Protein AF-A0A972Q1W7-F1 (afdb_monomer_lite)

Secondary structure (DSSP, 8-state):
---EEEE-S-HHHHHHHH--EE-HHHHHHHHHHHHHT--SSSSS--EE-HHHHHHHHHT-HHHHHHHHHHHHHHHHHHHHHHHHHHHHHHHHHHHHHHHHHH---HHHHHHHHHHHHHHHHHHHHHHHHHSPP-S--EE-TTEEEEEEEEETTEEEEEEEEES---TT-PPPPTTS--SEEEGGGTTT-TTTTTTTTT-EEEEEEEEEEEEEEETTEEEEEEEEES-SSS-EEEEEEEEEEEETTTEEEEEEEEEEEPPPHHHHHHT-S-EE-BB-GGGHHHHH--TTS-HHHHHHHTTSB----EEEEE--

Radius of gyration: 21.72 Å; chains: 1; bounding box: 52×49×66 Å

Foldseek 3Di:
DFQKFFAPQAVVVVCVLVVADEPLVQLLLLLVCLLVPPPPDLPAHAAEALSQLVNQLVVDDDSSVSSVVSVVNSLVVQLVVLVVQLVVLVVQLVVLVVVCVVPPDPVSVVSNVVSVVSNVVSVVSNVVSPDHRDSRSMDGQQYWAWKWADDPNGIYGHTAHQFAQDLVSDDDDPVDPRSEDELVCQCPDPSRVVFQLPFKIWGWGQWTKDWADDPNDTFIKIWGFPDRNNTFTFIKTKDWHQDPPSGIHIYMHTYKYADDPVCVVRHDGIDTQGFDSVLNVVRNCSPPDDSVVNSVSSVRGDPTDIDMDTDD

Structure (mmCIF, N/CA/C/O backbone):
data_AF-A0A972Q1W7-F1
#
_entry.id   AF-A0A972Q1W7-F1
#
loop_
_atom_site.group_PDB
_atom_site.id
_atom_site.type_symbol
_atom_site.label_atom_id
_atom_site.label_alt_id
_atom_site.label_comp_id
_atom_site.label_asym_id
_atom_site.label_entity_id
_atom_site.label_seq_id
_atom_site.pdbx_PDB_ins_code
_atom_site.Cartn_x
_atom_site.Cartn_y
_atom_site.Cartn_z
_atom_site.occupancy
_atom_site.B_iso_or_equiv
_atom_site.auth_seq_id
_atom_site.auth_comp_id
_atom_site.auth_asym_id
_atom_site.auth_atom_id
_atom_site.pdbx_PDB_model_num
ATOM 1 N N . MET A 1 1 ? -1.623 -15.375 -0.441 1.00 57.31 1 MET A N 1
ATOM 2 C CA . MET A 1 1 ? -1.662 -14.285 0.560 1.00 57.31 1 MET A CA 1
ATOM 3 C C . MET A 1 1 ? -1.866 -12.999 -0.195 1.00 57.31 1 MET A C 1
ATOM 5 O O . MET A 1 1 ? -1.001 -12.676 -1.004 1.00 57.31 1 MET A O 1
ATOM 9 N N . CYS A 1 2 ? -2.963 -12.299 0.115 1.00 66.12 2 CYS A N 1
ATOM 10 C CA . CYS A 1 2 ? -3.567 -11.269 -0.728 1.00 66.12 2 CYS A CA 1
ATOM 11 C C . CYS A 1 2 ? -2.515 -10.374 -1.379 1.00 66.12 2 CYS A C 1
ATOM 13 O O . CYS A 1 2 ? -1.837 -9.586 -0.707 1.00 66.12 2 CYS A O 1
ATOM 15 N N . TYR A 1 3 ? -2.361 -10.548 -2.694 1.00 76.12 3 TYR A N 1
ATOM 16 C CA . TYR A 1 3 ? -1.368 -9.829 -3.479 1.00 76.12 3 TYR A CA 1
ATOM 17 C C . TYR A 1 3 ? -1.785 -8.376 -3.696 1.00 76.12 3 TYR A C 1
ATOM 19 O O . TYR A 1 3 ? -0.942 -7.482 -3.718 1.00 76.12 3 TYR A O 1
ATOM 27 N N . SER A 1 4 ? -3.085 -8.124 -3.839 1.00 87.19 4 SER A N 1
ATOM 28 C CA . SER A 1 4 ? -3.634 -6.773 -3.943 1.00 87.19 4 SER A CA 1
ATOM 29 C C . SER A 1 4 ? -5.120 -6.753 -3.617 1.00 87.19 4 SER A C 1
ATOM 31 O O . SER A 1 4 ? -5.803 -7.763 -3.783 1.00 87.19 4 SER A O 1
ATOM 33 N N . ALA A 1 5 ? -5.626 -5.590 -3.227 1.00 87.38 5 ALA A N 1
ATOM 34 C CA . ALA A 1 5 ? -7.032 -5.376 -2.911 1.00 87.38 5 ALA A CA 1
ATOM 35 C C . ALA A 1 5 ? -7.586 -4.181 -3.689 1.00 87.38 5 ALA A C 1
ATOM 37 O O . ALA A 1 5 ? -6.860 -3.227 -3.970 1.00 87.38 5 ALA A O 1
ATOM 38 N N . LYS A 1 6 ? -8.873 -4.221 -4.035 1.00 89.25 6 LYS A N 1
ATOM 39 C CA . LYS A 1 6 ? -9.596 -3.063 -4.569 1.00 89.25 6 LYS A CA 1
ATOM 40 C C . LYS A 1 6 ? -10.214 -2.294 -3.411 1.00 89.25 6 LYS A C 1
ATOM 42 O O . LYS A 1 6 ? -11.087 -2.839 -2.744 1.00 89.25 6 LYS A O 1
ATOM 47 N N . LEU A 1 7 ? -9.802 -1.048 -3.185 1.00 84.38 7 LEU A N 1
ATOM 48 C CA . LEU A 1 7 ? -10.405 -0.201 -2.155 1.00 84.38 7 LEU A CA 1
ATOM 49 C C . LEU A 1 7 ? -11.907 -0.066 -2.367 1.00 84.38 7 LEU A C 1
ATOM 51 O O . LEU A 1 7 ? -12.415 -0.097 -3.492 1.00 84.38 7 LEU A O 1
ATOM 55 N N . TRP A 1 8 ? -12.605 0.145 -1.259 1.00 77.38 8 TRP A N 1
ATOM 56 C CA . TRP A 1 8 ? -13.962 0.648 -1.320 1.00 77.38 8 TRP A CA 1
ATOM 57 C C . TRP A 1 8 ? -13.917 2.095 -1.827 1.00 77.38 8 TRP A C 1
ATOM 59 O O . TRP A 1 8 ? -13.329 2.959 -1.183 1.00 77.38 8 TRP A O 1
ATOM 69 N N . ALA A 1 9 ? -14.464 2.329 -3.020 1.00 63.47 9 ALA A N 1
ATOM 70 C CA . ALA A 1 9 ? -14.251 3.554 -3.796 1.00 63.47 9 ALA A CA 1
ATOM 71 C C . ALA A 1 9 ? -14.822 4.839 -3.163 1.00 63.47 9 ALA A C 1
ATOM 73 O O . ALA A 1 9 ? -14.362 5.933 -3.484 1.00 63.47 9 ALA A O 1
ATOM 74 N N . GLU A 1 10 ? -15.806 4.715 -2.271 1.00 73.56 10 GLU A N 1
ATOM 75 C CA . GLU A 1 10 ? -16.567 5.840 -1.723 1.00 73.56 10 GLU A CA 1
ATOM 76 C C . GLU A 1 10 ? -16.256 6.014 -0.233 1.00 73.56 10 GLU A C 1
ATOM 78 O O . GLU A 1 10 ? -16.681 5.211 0.603 1.00 73.56 10 GLU A O 1
ATOM 83 N N . TYR A 1 11 ? -15.526 7.076 0.118 1.00 79.25 11 TYR A N 1
ATOM 84 C CA . TYR A 1 11 ? -15.175 7.365 1.510 1.00 79.25 11 TYR A CA 1
ATOM 85 C C . TYR A 1 11 ? -16.414 7.690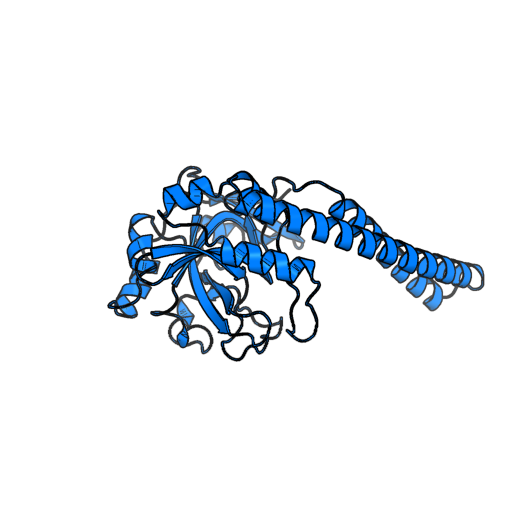 2.354 1.00 79.25 11 TYR A C 1
ATOM 87 O O . TYR A 1 11 ? -16.441 7.317 3.524 1.00 79.25 11 TYR A O 1
ATOM 95 N N . GLN A 1 12 ? -17.480 8.246 1.766 1.00 73.12 12 GLN A N 1
ATOM 96 C CA . GLN A 1 12 ? -18.800 8.337 2.404 1.00 73.12 12 GLN A CA 1
ATOM 97 C C . GLN A 1 12 ? -19.314 6.990 2.919 1.00 73.12 12 GLN A C 1
ATOM 99 O O . GLN A 1 12 ? -19.980 6.940 3.950 1.00 73.12 12 GLN A O 1
ATOM 104 N N . ASN A 1 13 ? -19.036 5.888 2.221 1.00 76.38 13 ASN A N 1
ATOM 105 C CA . ASN A 1 13 ? -19.457 4.571 2.690 1.00 76.38 13 ASN A CA 1
ATOM 106 C C . ASN A 1 13 ? -18.601 4.119 3.865 1.00 76.38 13 ASN A C 1
ATOM 108 O O . ASN A 1 13 ? -19.146 3.526 4.791 1.00 76.38 13 ASN A O 1
ATOM 112 N N . LEU A 1 14 ? -17.310 4.467 3.879 1.00 81.31 14 LEU A N 1
ATOM 113 C CA . LEU A 1 14 ? -16.437 4.227 5.026 1.00 81.31 14 LEU A CA 1
ATOM 114 C C . LEU A 1 14 ? -16.881 5.041 6.249 1.00 81.31 14 LEU A C 1
ATOM 116 O O . LEU A 1 14 ? -16.998 4.489 7.338 1.00 81.31 14 LEU A O 1
ATOM 120 N N . THR A 1 15 ? -17.184 6.329 6.094 1.00 83.38 15 THR A N 1
ATOM 121 C CA . THR A 1 15 ? -17.655 7.155 7.217 1.00 83.38 15 THR A CA 1
ATOM 122 C C . THR A 1 15 ? -19.008 6.665 7.735 1.00 83.38 15 THR A C 1
ATOM 124 O O . THR A 1 15 ? -19.175 6.532 8.944 1.00 83.38 15 THR A O 1
ATOM 127 N N . LYS A 1 16 ? -19.943 6.294 6.848 1.00 82.06 16 LYS A N 1
ATOM 128 C CA . LYS A 1 16 ? -21.243 5.707 7.226 1.00 82.06 16 LYS A CA 1
ATOM 129 C C . LYS A 1 16 ? -21.110 4.344 7.912 1.00 82.06 16 LYS A C 1
ATOM 131 O O . LYS A 1 16 ? -21.781 4.124 8.913 1.00 82.06 16 LYS A O 1
ATOM 136 N N . HIS A 1 17 ? -20.271 3.445 7.391 1.00 80.81 17 HIS A N 1
ATOM 137 C CA . HIS A 1 17 ? -20.109 2.094 7.945 1.00 80.81 17 HIS A CA 1
ATOM 138 C C . HIS A 1 17 ? -19.325 2.091 9.250 1.00 80.81 17 HIS A C 1
ATOM 140 O O . HIS A 1 17 ? -19.654 1.353 10.165 1.00 80.81 17 HIS A O 1
ATOM 146 N N . TYR A 1 18 ? -18.271 2.895 9.358 1.00 84.56 18 TYR A N 1
ATOM 147 C CA . TYR A 1 18 ? -17.399 2.837 10.525 1.00 84.56 18 TYR A CA 1
ATOM 148 C C . TYR A 1 18 ? -17.708 3.920 11.557 1.00 84.56 18 TYR A C 1
ATOM 150 O O . TYR A 1 18 ? -17.271 3.784 12.694 1.00 84.56 18 TYR A O 1
ATOM 158 N N . GLY A 1 19 ? -18.452 4.975 11.214 1.00 83.06 19 GLY A N 1
ATOM 159 C CA . GLY A 1 19 ? -18.729 6.097 12.117 1.00 83.06 19 GLY A CA 1
ATOM 160 C C . GLY A 1 19 ? -17.484 6.922 12.467 1.00 83.06 19 GLY A C 1
ATOM 161 O O . GLY A 1 19 ? -17.428 7.507 13.545 1.00 83.06 19 GLY A O 1
ATOM 162 N N . GLY A 1 20 ? -16.463 6.905 11.602 1.00 83.19 20 GLY A N 1
ATOM 163 C CA . GLY A 1 20 ? -15.185 7.586 11.817 1.00 83.19 20 GLY A CA 1
ATOM 164 C C . GLY A 1 20 ? -14.981 8.800 10.917 1.00 83.19 20 GLY A C 1
ATOM 165 O O . GLY A 1 20 ? -15.466 8.828 9.786 1.00 83.19 20 GLY A O 1
ATOM 166 N N . ASP A 1 21 ? -14.218 9.772 11.412 1.00 91.56 21 ASP A N 1
ATOM 167 C CA . ASP A 1 21 ? -13.858 10.979 10.669 1.00 91.56 21 ASP A CA 1
ATOM 168 C C . ASP A 1 21 ? -12.646 10.727 9.763 1.00 91.56 21 ASP A C 1
ATOM 170 O O . ASP A 1 21 ? -11.709 10.004 10.113 1.00 91.56 21 ASP A O 1
ATOM 174 N N . ILE A 1 22 ? -12.630 11.361 8.591 1.00 93.56 22 ILE A N 1
ATOM 175 C CA . ILE A 1 22 ? -11.443 11.384 7.731 1.00 93.56 22 ILE A CA 1
ATOM 176 C C . ILE A 1 22 ? -10.381 12.263 8.398 1.00 93.56 22 ILE A C 1
ATOM 178 O O . ILE A 1 22 ? -10.623 13.444 8.652 1.00 93.56 22 ILE A O 1
ATOM 182 N N . SER A 1 23 ? -9.184 11.712 8.625 1.00 94.56 23 SER A N 1
ATOM 183 C CA . SER A 1 23 ? -8.023 12.475 9.100 1.00 94.56 23 SER A CA 1
ATOM 184 C C . SER A 1 23 ? -7.437 13.303 7.953 1.00 94.56 23 SER A C 1
ATOM 186 O O . SER A 1 23 ? -6.416 12.976 7.345 1.00 94.56 23 SER A O 1
ATOM 188 N N . TRP A 1 24 ? -8.151 14.369 7.597 1.00 94.56 24 TRP A N 1
ATOM 189 C CA . TRP A 1 24 ? -7.833 15.251 6.479 1.00 94.56 24 TRP A CA 1
ATOM 190 C C . TRP A 1 24 ? -6.425 15.834 6.553 1.00 94.56 24 TRP A C 1
ATOM 192 O O . TRP A 1 24 ? -5.740 15.892 5.531 1.00 94.56 24 TRP A O 1
ATOM 202 N N . ASP A 1 25 ? -5.980 16.210 7.750 1.00 93.62 25 ASP A N 1
ATOM 203 C CA . ASP A 1 25 ? -4.643 16.759 7.965 1.00 93.62 25 ASP A CA 1
ATOM 204 C C . ASP A 1 25 ? -3.553 15.742 7.610 1.00 93.62 25 ASP A C 1
ATOM 206 O O . ASP A 1 25 ? -2.560 16.099 6.978 1.00 93.62 25 ASP A O 1
ATOM 210 N N . GLU A 1 26 ? -3.757 14.460 7.923 1.00 94.19 26 GLU A N 1
ATOM 211 C CA . GLU A 1 26 ? -2.807 13.405 7.567 1.00 94.19 26 GLU A CA 1
ATOM 212 C C . GLU A 1 26 ? -2.788 13.116 6.066 1.00 94.19 26 GLU A C 1
ATOM 214 O O . GLU A 1 26 ? -1.714 12.953 5.486 1.00 94.19 26 GLU A O 1
ATOM 219 N N . PHE A 1 27 ? -3.951 13.090 5.407 1.00 94.81 27 PHE A N 1
ATOM 220 C CA . PHE A 1 27 ? -4.005 12.929 3.950 1.00 94.81 27 PHE A CA 1
ATOM 221 C C . PHE A 1 27 ? -3.371 14.117 3.219 1.00 94.81 27 PHE A C 1
ATOM 223 O O . PHE A 1 27 ? -2.630 13.919 2.254 1.00 94.81 27 PHE A O 1
ATOM 230 N N . LEU A 1 28 ? -3.613 15.345 3.689 1.00 94.25 28 LEU A N 1
ATOM 231 C CA . LEU A 1 28 ? -2.960 16.544 3.169 1.00 94.25 28 LEU A CA 1
ATOM 232 C C . LEU A 1 28 ? -1.450 16.502 3.384 1.00 94.25 28 LEU A C 1
ATOM 234 O O . LEU A 1 28 ? -0.699 16.840 2.471 1.00 94.25 28 LEU A O 1
ATOM 238 N N . HIS A 1 29 ? -0.998 16.097 4.570 1.00 91.88 29 HIS A N 1
ATOM 239 C CA . HIS A 1 29 ? 0.422 15.970 4.884 1.00 91.88 29 HIS A CA 1
ATOM 240 C C . HIS A 1 29 ? 1.105 14.949 3.973 1.00 91.88 29 HIS A C 1
ATOM 242 O O . HIS A 1 29 ? 2.129 15.251 3.363 1.00 91.88 29 HIS A O 1
ATOM 248 N N . LEU A 1 30 ? 0.484 13.786 3.770 1.00 92.12 30 LEU A N 1
ATOM 249 C CA . LEU A 1 30 ? 0.981 12.769 2.847 1.00 92.12 30 LEU A CA 1
ATOM 250 C C . LEU A 1 30 ? 1.042 13.285 1.396 1.00 92.12 30 LEU A C 1
ATOM 252 O O . LEU A 1 30 ? 2.022 13.049 0.687 1.00 92.12 30 LEU A O 1
ATOM 256 N N . ALA A 1 31 ? 0.026 14.025 0.943 1.00 92.38 31 ALA A N 1
ATOM 257 C CA . ALA A 1 31 ? 0.018 14.621 -0.392 1.00 92.38 31 ALA A CA 1
ATOM 258 C C . ALA A 1 31 ? 1.091 15.713 -0.557 1.00 92.38 31 ALA A C 1
ATOM 260 O O . ALA A 1 31 ? 1.740 15.772 -1.602 1.00 92.38 31 ALA A O 1
ATOM 261 N N . LYS A 1 32 ? 1.324 16.531 0.480 1.00 90.62 32 LYS A N 1
ATOM 262 C CA . LYS A 1 32 ? 2.410 17.527 0.547 1.00 90.62 32 LYS A CA 1
ATOM 263 C C . LYS A 1 32 ? 3.779 16.863 0.397 1.00 90.62 32 LYS A C 1
ATOM 265 O O . LYS A 1 32 ? 4.593 17.319 -0.400 1.00 90.62 32 LYS A O 1
ATOM 270 N N . GLN A 1 33 ? 4.009 15.765 1.115 1.00 87.94 33 GLN A N 1
ATOM 271 C CA . GLN A 1 33 ? 5.254 14.992 1.037 1.00 87.94 33 GLN A CA 1
ATOM 272 C C . GLN A 1 33 ? 5.463 14.348 -0.333 1.00 87.94 33 GLN A C 1
ATOM 274 O O . GLN A 1 33 ? 6.563 14.378 -0.879 1.00 87.94 33 GLN A O 1
ATOM 279 N N . ARG A 1 34 ? 4.397 13.788 -0.917 1.00 88.00 34 ARG A N 1
ATOM 280 C CA . ARG A 1 34 ? 4.451 13.241 -2.275 1.00 88.00 34 ARG A CA 1
ATOM 281 C C . ARG A 1 34 ? 4.785 14.330 -3.299 1.00 88.00 34 ARG A C 1
ATOM 283 O O . ARG A 1 34 ? 5.588 14.086 -4.195 1.00 88.00 34 ARG A O 1
ATOM 290 N N . GLU A 1 35 ? 4.188 15.520 -3.173 1.00 88.50 35 GLU A N 1
ATOM 291 C CA . GLU A 1 35 ? 4.447 16.657 -4.067 1.00 88.50 35 GLU A CA 1
ATOM 292 C C . GLU A 1 35 ? 5.893 17.151 -3.978 1.00 88.50 35 GLU A C 1
ATOM 294 O O . GLU A 1 35 ? 6.515 17.387 -5.013 1.00 88.50 35 GLU A O 1
ATOM 299 N N . SER A 1 36 ? 6.432 17.300 -2.765 1.00 83.44 36 SER A N 1
ATOM 300 C CA . SER A 1 36 ? 7.780 17.845 -2.566 1.00 83.44 36 SER A CA 1
ATOM 301 C C . SER A 1 36 ? 8.880 16.964 -3.158 1.00 83.44 36 SER A C 1
ATOM 303 O O . SER A 1 36 ? 10.013 17.421 -3.298 1.00 83.44 36 SER A O 1
ATOM 305 N N . GLY A 1 37 ? 8.562 15.714 -3.512 1.00 72.00 37 GLY A N 1
ATOM 306 C CA . GLY A 1 37 ? 9.550 14.753 -3.983 1.00 72.00 37 GLY A CA 1
ATOM 307 C C . GLY A 1 37 ? 10.564 14.411 -2.896 1.00 72.00 37 GLY A C 1
ATOM 308 O O . GLY A 1 37 ? 11.689 14.046 -3.233 1.00 72.00 37 GLY A O 1
ATOM 309 N N . LEU A 1 38 ? 10.181 14.555 -1.615 1.00 57.97 38 LEU A N 1
ATOM 310 C CA . LEU A 1 38 ? 10.938 14.048 -0.473 1.00 57.97 38 LEU A CA 1
ATOM 311 C C . LEU A 1 38 ? 11.000 12.512 -0.563 1.00 57.97 38 LEU A C 1
ATOM 313 O O . LEU A 1 38 ? 10.217 11.791 0.044 1.00 57.97 38 LEU A O 1
ATOM 317 N N . ASP A 1 39 ? 11.933 12.047 -1.385 1.00 54.41 39 ASP A N 1
ATOM 318 C CA . ASP A 1 39 ? 12.521 10.713 -1.418 1.00 54.41 39 ASP A CA 1
ATOM 319 C C . ASP A 1 39 ? 14.051 10.722 -1.127 1.00 54.41 39 ASP A C 1
ATOM 321 O O . ASP A 1 39 ? 14.759 9.864 -1.657 1.00 54.41 39 ASP A O 1
ATOM 325 N N . PRO A 1 40 ? 14.649 11.666 -0.356 1.00 43.16 40 PRO A N 1
ATOM 326 C CA . PRO A 1 40 ? 16.002 11.467 0.143 1.00 43.16 40 PRO A CA 1
ATOM 327 C C . PRO A 1 40 ? 15.954 10.786 1.521 1.00 43.16 40 PRO A C 1
ATOM 329 O O . PRO A 1 40 ? 15.312 11.257 2.453 1.00 43.16 40 PRO A O 1
ATOM 332 N N . ASP A 1 41 ? 16.640 9.650 1.624 1.00 51.06 41 ASP A N 1
ATOM 333 C CA . ASP A 1 41 ? 17.093 8.984 2.857 1.00 51.06 41 ASP A CA 1
ATOM 334 C C . ASP A 1 41 ? 16.089 8.215 3.740 1.00 51.06 41 ASP A C 1
ATOM 336 O O . ASP A 1 41 ? 16.514 7.561 4.693 1.00 51.06 41 ASP A O 1
ATOM 340 N N . ILE A 1 42 ? 14.796 8.143 3.399 1.00 56.81 42 ILE A N 1
ATOM 341 C CA . ILE A 1 42 ? 13.821 7.337 4.179 1.00 56.81 42 ILE A CA 1
ATOM 342 C C . ILE A 1 42 ? 13.783 5.847 3.799 1.00 56.81 42 ILE A C 1
ATOM 344 O O . ILE A 1 42 ? 13.131 5.041 4.462 1.00 56.81 42 ILE A O 1
ATOM 348 N N . GLY A 1 43 ? 14.473 5.465 2.720 1.00 62.84 43 GLY A N 1
ATOM 349 C CA . GLY A 1 43 ? 14.597 4.075 2.267 1.00 62.84 43 GLY A CA 1
ATOM 350 C C . GLY A 1 43 ? 13.379 3.498 1.528 1.00 62.84 43 GLY A C 1
ATOM 351 O O . GLY A 1 43 ? 13.430 2.333 1.127 1.00 62.84 43 GLY A O 1
ATOM 352 N N . PHE A 1 44 ? 12.305 4.272 1.308 1.00 70.00 44 PHE A N 1
ATOM 353 C CA . PHE A 1 44 ? 11.129 3.843 0.538 1.00 70.00 44 PHE A CA 1
ATOM 354 C C . PHE A 1 44 ? 10.373 4.999 -0.139 1.00 70.00 44 PHE A C 1
ATOM 356 O O . PHE A 1 44 ? 10.189 6.066 0.426 1.00 70.00 44 PHE A O 1
ATOM 363 N N . SER A 1 45 ? 9.813 4.730 -1.321 1.00 76.69 45 SER A N 1
ATOM 364 C CA . SER A 1 45 ? 8.996 5.689 -2.077 1.00 76.69 45 SER A CA 1
ATOM 365 C C . SER A 1 45 ? 7.567 5.821 -1.524 1.00 76.69 45 SER A C 1
ATOM 367 O O . SER A 1 45 ? 6.922 4.800 -1.250 1.00 76.69 45 SER A O 1
ATOM 369 N N . ILE A 1 46 ? 7.008 7.035 -1.497 1.00 85.38 46 ILE A N 1
ATOM 370 C CA . ILE A 1 46 ? 5.582 7.278 -1.211 1.00 85.38 46 ILE A CA 1
ATOM 371 C C . ILE A 1 46 ? 4.728 6.890 -2.429 1.00 85.38 46 ILE A C 1
ATOM 373 O O . ILE A 1 46 ? 4.604 7.638 -3.399 1.00 85.38 46 ILE A O 1
ATOM 377 N N . LYS A 1 47 ? 4.120 5.699 -2.385 1.00 88.69 47 LYS A N 1
ATOM 378 C CA . LYS A 1 47 ? 3.224 5.197 -3.439 1.00 88.69 47 LYS A CA 1
ATOM 379 C C . LYS A 1 47 ? 1.768 5.385 -3.038 1.00 88.69 47 LYS A C 1
ATOM 381 O O . LYS A 1 47 ? 1.303 4.706 -2.134 1.00 88.69 47 LYS A O 1
ATOM 386 N N . ILE A 1 48 ? 1.043 6.261 -3.723 1.00 89.25 48 ILE A N 1
ATOM 387 C CA . ILE A 1 48 ? -0.395 6.472 -3.506 1.00 89.25 48 ILE A CA 1
ATOM 388 C C . ILE A 1 48 ? -1.108 6.251 -4.839 1.00 89.25 48 ILE A C 1
ATOM 390 O O . ILE A 1 48 ? -0.640 6.746 -5.868 1.00 89.25 48 ILE A O 1
ATOM 394 N N . SER A 1 49 ? -2.211 5.502 -4.846 1.00 89.12 49 SER A N 1
ATOM 395 C CA . SER A 1 49 ? -3.025 5.372 -6.058 1.00 89.12 49 SER A CA 1
ATOM 396 C C . SER A 1 49 ? -3.765 6.680 -6.340 1.00 89.12 49 SER A C 1
ATOM 398 O O . SER A 1 49 ? -4.167 7.400 -5.422 1.00 89.12 49 SER A O 1
ATOM 400 N N . ASP A 1 50 ? -3.932 7.012 -7.617 1.00 88.88 50 ASP A N 1
ATOM 401 C CA . ASP A 1 50 ? -4.656 8.227 -7.991 1.00 88.88 50 ASP A CA 1
ATOM 402 C C . ASP A 1 50 ? -6.143 8.108 -7.652 1.00 88.88 50 ASP A C 1
ATOM 404 O O . ASP A 1 50 ? -6.778 9.097 -7.299 1.00 88.88 50 ASP A O 1
ATOM 408 N N . GLU A 1 51 ? -6.678 6.890 -7.691 1.00 88.56 51 GLU A N 1
ATOM 409 C CA . GLU A 1 51 ? -8.059 6.565 -7.354 1.00 88.56 51 GLU A CA 1
ATOM 410 C C . GLU A 1 51 ? -8.369 6.807 -5.873 1.00 88.56 51 GLU A C 1
ATOM 412 O O . GLU A 1 51 ? -9.432 7.325 -5.539 1.00 88.56 51 GLU A O 1
ATOM 417 N N . MET A 1 52 ? -7.426 6.504 -4.974 1.00 89.31 52 MET A N 1
ATOM 418 C CA . MET A 1 52 ? -7.561 6.803 -3.546 1.00 89.31 52 MET A CA 1
ATOM 419 C C . MET A 1 52 ? -7.688 8.314 -3.310 1.00 89.31 52 MET A C 1
ATOM 421 O O . MET A 1 52 ? -8.580 8.766 -2.594 1.00 89.31 52 MET A O 1
ATOM 425 N N . ILE A 1 53 ? -6.820 9.105 -3.949 1.00 91.44 53 ILE A N 1
ATOM 426 C CA . ILE A 1 53 ? -6.867 10.568 -3.851 1.00 91.44 53 ILE A CA 1
ATOM 427 C C . ILE A 1 53 ? -8.132 11.125 -4.513 1.00 91.44 53 ILE A C 1
ATOM 429 O O . ILE A 1 53 ? -8.749 12.035 -3.967 1.00 91.44 53 ILE A O 1
ATOM 433 N N . ALA A 1 54 ? -8.554 10.570 -5.651 1.00 90.56 54 ALA A N 1
ATOM 434 C CA . ALA A 1 54 ? -9.792 10.959 -6.319 1.00 90.56 54 ALA A CA 1
ATOM 435 C C . ALA A 1 54 ? -11.026 10.706 -5.438 1.00 90.56 54 ALA A C 1
ATOM 437 O O . ALA A 1 54 ? -11.885 11.581 -5.348 1.00 90.56 54 ALA A O 1
ATOM 438 N N . GLY A 1 55 ? -11.079 9.563 -4.741 1.00 89.62 55 GLY A N 1
ATOM 439 C CA . GLY A 1 55 ? -12.139 9.244 -3.782 1.00 89.62 55 GLY A CA 1
ATOM 440 C C . GLY A 1 55 ? -12.215 10.253 -2.635 1.00 89.62 55 GLY A C 1
ATOM 441 O O . GLY A 1 55 ? -13.298 10.731 -2.319 1.00 89.62 55 GLY A O 1
ATOM 442 N N . LEU A 1 56 ? -11.071 10.659 -2.074 1.00 91.31 56 LEU A N 1
ATOM 443 C CA . LEU A 1 56 ? -11.027 11.732 -1.072 1.00 91.31 56 LEU A CA 1
ATOM 444 C C . LEU A 1 56 ? -11.497 13.067 -1.660 1.00 91.31 56 LEU A C 1
ATOM 446 O O . LEU A 1 56 ? -12.317 13.751 -1.064 1.00 91.31 56 LEU A O 1
ATOM 450 N N . ILE A 1 57 ? -11.020 13.453 -2.845 1.00 92.62 57 ILE A N 1
ATOM 451 C CA . ILE A 1 57 ? -11.424 14.715 -3.486 1.00 92.62 57 ILE A CA 1
ATOM 452 C C . ILE A 1 57 ? -12.944 14.767 -3.719 1.00 92.62 57 ILE A C 1
ATOM 454 O O . ILE A 1 57 ? -13.545 15.836 -3.580 1.00 92.62 57 ILE A O 1
ATOM 458 N N . ALA A 1 58 ? -13.564 13.627 -4.038 1.00 90.88 58 ALA A N 1
ATOM 459 C CA . ALA A 1 58 ? -15.000 13.514 -4.270 1.00 90.88 58 ALA A CA 1
ATOM 460 C C . ALA A 1 58 ? -15.856 13.809 -3.022 1.00 90.88 58 ALA A C 1
ATOM 462 O O . ALA A 1 58 ? -16.999 14.238 -3.175 1.00 90.88 58 ALA A O 1
ATOM 463 N N . GLU A 1 59 ? -15.306 13.681 -1.808 1.00 89.56 59 GLU A N 1
ATOM 464 C CA . GLU A 1 59 ? -15.993 14.062 -0.560 1.00 89.56 59 GLU A CA 1
ATOM 465 C C . GLU A 1 59 ? -16.294 15.570 -0.484 1.00 89.56 59 GLU A C 1
ATOM 467 O O . GLU A 1 59 ? -17.221 15.999 0.204 1.00 89.56 59 GLU A O 1
ATOM 472 N N . GLY A 1 60 ? -15.546 16.394 -1.223 1.00 89.75 60 GLY A N 1
ATOM 473 C CA . GLY A 1 60 ? -15.760 17.836 -1.288 1.00 89.75 60 GLY A CA 1
ATOM 474 C C . GLY A 1 60 ? -15.314 18.603 -0.034 1.00 89.75 60 GLY A C 1
ATOM 475 O O . GLY A 1 60 ? -14.599 18.109 0.832 1.00 89.75 60 GLY A O 1
ATOM 476 N N . GLY A 1 61 ? -15.679 19.887 0.035 1.00 92.19 61 GLY A N 1
ATOM 477 C CA . GLY A 1 61 ? -15.216 20.803 1.087 1.00 92.19 61 GLY A CA 1
ATOM 478 C C . GLY A 1 61 ? -13.906 21.533 0.757 1.00 92.19 61 GLY A C 1
ATOM 479 O O . GLY A 1 61 ? -13.340 21.396 -0.328 1.00 92.19 61 GLY A O 1
ATOM 480 N N . SER A 1 62 ? -13.448 22.392 1.671 1.00 93.75 62 SER A N 1
ATOM 481 C CA . SER A 1 62 ? -12.234 23.206 1.483 1.00 93.75 62 SER A CA 1
ATOM 482 C C . SER A 1 62 ? -10.967 22.353 1.455 1.00 93.75 62 SER A C 1
ATOM 484 O O . SER A 1 62 ? -10.126 22.542 0.578 1.00 93.75 62 SER A O 1
ATOM 486 N N . THR A 1 63 ? -10.861 21.378 2.355 1.00 93.56 63 THR A N 1
ATOM 487 C CA . THR A 1 63 ? -9.684 20.511 2.457 1.00 93.56 63 THR A CA 1
ATOM 488 C C . THR A 1 63 ? -9.537 19.586 1.247 1.00 93.56 63 THR A C 1
ATOM 490 O O . THR A 1 63 ? -8.442 19.452 0.706 1.00 93.56 63 THR A O 1
ATOM 493 N N . ALA A 1 64 ? -10.634 19.023 0.730 1.00 94.06 64 ALA A N 1
ATOM 494 C CA . ALA A 1 64 ? -10.608 18.244 -0.510 1.00 94.06 64 ALA A CA 1
ATOM 495 C C . ALA A 1 64 ? -10.131 19.077 -1.715 1.00 94.06 64 ALA A C 1
ATOM 497 O O . ALA A 1 64 ? -9.380 18.587 -2.560 1.00 94.06 64 ALA A O 1
ATOM 498 N N . LYS A 1 65 ? -10.510 20.364 -1.782 1.00 95.50 65 LYS A N 1
ATOM 499 C CA . LYS A 1 65 ? -10.004 21.289 -2.813 1.00 95.50 65 LYS A CA 1
ATOM 500 C C . LYS A 1 65 ? -8.505 21.537 -2.663 1.00 95.50 65 LYS A C 1
ATOM 502 O O . LYS A 1 65 ? -7.804 21.579 -3.670 1.00 95.50 65 LYS A O 1
ATOM 507 N N . GLU A 1 66 ? -8.006 21.680 -1.437 1.00 96.62 66 GLU A N 1
ATOM 508 C CA . GLU A 1 66 ? -6.567 21.788 -1.177 1.00 96.62 66 GLU A CA 1
ATOM 509 C C . GLU A 1 66 ? -5.831 20.513 -1.623 1.00 96.62 66 GLU A C 1
ATOM 511 O O . GLU A 1 66 ? -4.855 20.602 -2.372 1.00 96.62 66 GLU A O 1
ATOM 516 N N . LEU A 1 67 ? -6.344 19.329 -1.272 1.00 95.50 67 LEU A N 1
ATOM 517 C CA . LEU A 1 67 ? -5.801 18.036 -1.702 1.00 95.50 67 LEU A CA 1
ATOM 518 C C . LEU A 1 67 ? -5.740 17.918 -3.235 1.00 95.50 67 LEU A C 1
ATOM 520 O O . LEU A 1 67 ? -4.727 17.486 -3.788 1.00 95.50 67 LEU A O 1
ATOM 524 N N . ALA A 1 68 ? -6.783 18.372 -3.936 1.00 95.38 68 ALA A N 1
ATOM 525 C CA . ALA A 1 68 ? -6.814 18.400 -5.396 1.00 95.38 68 ALA A CA 1
ATOM 526 C C . ALA A 1 68 ? -5.706 19.280 -6.003 1.00 95.38 68 ALA A C 1
ATOM 528 O O . ALA A 1 68 ? -5.152 18.941 -7.053 1.00 95.38 68 ALA A O 1
ATOM 529 N N . LEU A 1 69 ? -5.339 20.388 -5.347 1.00 96.12 69 LEU A N 1
ATOM 530 C CA . LEU A 1 69 ? -4.230 21.236 -5.792 1.00 96.12 69 LEU A CA 1
ATOM 531 C C . LEU A 1 69 ? -2.880 20.524 -5.641 1.00 96.12 69 LEU A C 1
ATOM 533 O O . LEU A 1 69 ? -2.082 20.565 -6.578 1.00 96.12 69 LEU A O 1
ATOM 537 N N . TYR A 1 70 ? -2.645 19.848 -4.511 1.00 95.25 70 TYR A N 1
ATOM 538 C CA . TYR A 1 70 ? -1.447 19.024 -4.296 1.00 95.25 70 TYR A CA 1
ATOM 539 C C . TYR A 1 70 ? -1.330 17.922 -5.351 1.00 95.25 70 TYR A C 1
ATOM 541 O O . TYR A 1 70 ? -0.310 17.824 -6.035 1.00 95.25 70 TYR A O 1
ATOM 549 N N . GLN A 1 71 ? -2.406 17.160 -5.562 1.00 93.81 71 GLN A N 1
ATOM 550 C CA . GLN A 1 71 ? -2.455 16.098 -6.567 1.00 93.81 71 GLN A CA 1
ATOM 551 C C . GLN A 1 71 ? -2.168 16.633 -7.975 1.00 93.81 71 GLN A C 1
ATOM 553 O O . GLN A 1 71 ? -1.389 16.036 -8.717 1.00 93.81 71 GLN A O 1
ATOM 558 N N . ARG A 1 72 ? -2.750 17.780 -8.351 1.00 94.31 72 ARG A N 1
ATOM 559 C CA . ARG A 1 72 ? -2.519 18.391 -9.667 1.00 94.31 72 ARG A CA 1
ATOM 560 C C . ARG A 1 72 ? -1.063 18.815 -9.856 1.00 94.31 72 ARG A C 1
ATOM 562 O O . ARG A 1 72 ? -0.499 18.555 -10.917 1.00 94.31 72 ARG A O 1
ATOM 569 N N . ARG A 1 73 ? -0.456 19.475 -8.864 1.00 95.06 73 ARG A N 1
ATOM 570 C CA . ARG A 1 73 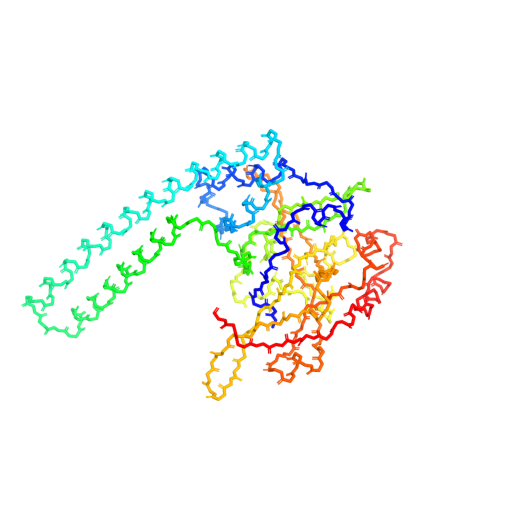? 0.948 19.915 -8.955 1.00 95.06 73 ARG A CA 1
ATOM 571 C C . ARG A 1 73 ? 1.902 18.727 -9.016 1.00 95.06 73 ARG A C 1
ATOM 573 O O . ARG A 1 73 ? 2.776 18.706 -9.882 1.00 95.06 73 ARG A O 1
ATOM 580 N N . TRP A 1 74 ? 1.664 17.706 -8.193 1.00 93.31 74 TRP A N 1
ATOM 581 C CA . TRP A 1 74 ? 2.414 16.455 -8.253 1.00 93.31 74 TRP A CA 1
ATOM 582 C C . TRP A 1 74 ? 2.288 15.786 -9.630 1.00 93.31 74 TRP A C 1
ATOM 584 O O . TRP A 1 74 ? 3.306 15.458 -10.232 1.00 93.31 74 TRP A O 1
ATOM 594 N N . LYS A 1 75 ? 1.075 15.683 -10.193 1.00 92.38 75 LYS A N 1
ATOM 595 C CA . LYS A 1 75 ? 0.850 15.113 -11.533 1.00 92.38 75 LYS A CA 1
ATOM 596 C C . LYS A 1 75 ? 1.604 15.838 -12.641 1.00 92.38 75 LYS A C 1
ATOM 598 O O . LYS A 1 75 ? 2.178 15.193 -13.515 1.00 92.38 75 LYS A O 1
ATOM 603 N N . VAL A 1 76 ? 1.633 17.170 -12.606 1.00 93.69 76 VAL A N 1
ATOM 604 C CA . VAL A 1 76 ? 2.414 17.967 -13.566 1.00 93.69 76 VAL A CA 1
ATOM 605 C C . VAL A 1 76 ? 3.912 17.676 -13.426 1.00 93.69 76 VAL A C 1
ATOM 607 O O . VAL A 1 76 ? 4.604 17.537 -14.435 1.00 93.69 76 VAL A O 1
ATOM 610 N N . SER A 1 77 ? 4.409 17.558 -12.192 1.00 92.38 77 SER A N 1
ATOM 611 C CA . SER A 1 77 ? 5.808 17.207 -11.920 1.00 92.38 77 SER A CA 1
ATOM 612 C C . SER A 1 77 ? 6.151 15.794 -12.411 1.00 92.38 77 SER A C 1
ATOM 614 O O . SER A 1 77 ? 7.116 15.623 -13.156 1.00 92.38 77 SER A O 1
ATOM 616 N N . GLU A 1 78 ? 5.319 14.798 -12.085 1.00 91.88 78 GLU A N 1
ATOM 617 C CA . GLU A 1 78 ? 5.467 13.402 -12.519 1.00 91.88 78 GLU A CA 1
ATOM 618 C C . GLU A 1 78 ? 5.517 13.299 -14.049 1.00 91.88 78 GLU A C 1
ATOM 620 O O . GLU A 1 78 ? 6.434 12.693 -14.605 1.00 91.88 78 GLU A O 1
ATOM 625 N N . GLN A 1 79 ? 4.572 13.931 -14.752 1.00 94.19 79 GLN A N 1
ATOM 626 C CA . GLN A 1 79 ? 4.539 13.905 -16.215 1.00 94.19 79 GLN A CA 1
ATOM 627 C C . GLN A 1 79 ? 5.797 14.527 -16.823 1.00 94.19 79 GLN A C 1
ATOM 629 O O . GLN A 1 79 ? 6.372 13.944 -17.740 1.00 94.19 79 GLN A O 1
ATOM 634 N N . ARG A 1 80 ? 6.284 15.651 -16.279 1.00 95.75 80 ARG A N 1
ATOM 635 C CA . ARG A 1 80 ? 7.531 16.282 -16.737 1.00 95.75 80 ARG A CA 1
ATOM 636 C C . ARG A 1 80 ? 8.740 15.362 -16.545 1.00 95.75 80 ARG A C 1
ATOM 638 O O . ARG A 1 80 ? 9.570 15.241 -17.445 1.00 95.75 80 ARG A O 1
ATOM 645 N N . GLN A 1 81 ? 8.843 14.700 -15.393 1.00 93.88 81 GLN A N 1
ATOM 646 C CA . GLN A 1 81 ? 9.923 13.746 -15.124 1.00 93.88 81 GLN A CA 1
ATOM 647 C C . GLN A 1 81 ? 9.869 12.551 -16.085 1.00 93.88 81 GLN A C 1
ATOM 649 O O . GLN A 1 81 ? 10.897 12.130 -16.617 1.00 93.88 81 GLN A O 1
ATOM 654 N N . LEU A 1 82 ? 8.673 12.025 -16.357 1.00 96.00 82 LEU A N 1
ATOM 655 C CA . LEU A 1 82 ? 8.477 10.921 -17.296 1.00 96.00 82 LEU A CA 1
ATOM 656 C C . LEU A 1 82 ? 8.761 11.331 -18.747 1.00 96.00 82 LEU A C 1
ATOM 658 O O . LEU A 1 82 ? 9.355 10.553 -19.490 1.00 96.00 82 LEU A O 1
ATOM 662 N N . GLU A 1 83 ? 8.414 12.554 -19.151 1.00 98.06 83 GLU A N 1
ATOM 663 C CA . GLU A 1 83 ? 8.792 13.120 -20.452 1.00 98.06 83 GLU A CA 1
ATOM 664 C C . GLU A 1 83 ? 10.312 13.183 -20.613 1.00 98.06 83 GLU A C 1
ATOM 666 O O . GLU A 1 83 ? 10.847 12.710 -21.619 1.00 98.06 83 GLU A O 1
ATOM 671 N N . GLN A 1 84 ? 11.020 13.681 -19.597 1.00 97.75 84 GLN A N 1
ATOM 672 C CA . GLN A 1 84 ? 12.481 13.690 -19.586 1.00 97.75 84 GLN A CA 1
ATOM 673 C C . GLN A 1 84 ? 13.053 12.264 -19.634 1.00 97.75 84 GLN A C 1
ATOM 675 O O . GLN A 1 84 ? 13.990 11.996 -20.387 1.00 97.75 84 GLN A O 1
ATOM 680 N N . ALA A 1 85 ? 12.467 11.316 -18.896 1.00 97.31 85 ALA A N 1
ATOM 681 C CA . ALA A 1 85 ? 12.884 9.916 -18.926 1.00 97.31 85 ALA A CA 1
ATOM 682 C C . ALA A 1 85 ? 12.697 9.278 -20.315 1.00 97.31 85 ALA A C 1
ATOM 684 O O . ALA A 1 85 ? 13.556 8.512 -20.757 1.00 97.31 85 ALA A O 1
ATOM 685 N N . VAL A 1 86 ? 11.614 9.613 -21.028 1.00 98.56 86 VAL A N 1
ATOM 686 C CA . VAL A 1 86 ? 11.386 9.188 -22.418 1.00 98.56 86 VAL A CA 1
ATOM 687 C C . VAL A 1 86 ? 12.432 9.790 -23.353 1.00 98.56 86 VAL A C 1
ATOM 689 O O . VAL A 1 86 ? 12.964 9.063 -24.191 1.00 98.56 86 VAL A O 1
ATOM 692 N N . GLN A 1 87 ? 12.767 11.075 -23.204 1.00 98.44 87 GLN A N 1
ATOM 693 C CA . GLN A 1 87 ? 13.809 11.726 -24.007 1.00 98.44 87 GLN A CA 1
ATOM 694 C C . GLN A 1 87 ? 15.176 11.061 -23.802 1.00 98.44 87 GLN A C 1
ATOM 696 O O . GLN A 1 87 ? 15.823 10.673 -24.775 1.00 98.44 87 GLN A O 1
ATOM 701 N N . VAL A 1 88 ? 15.583 10.850 -22.546 1.00 98.38 88 VAL A N 1
ATOM 702 C CA . VAL A 1 88 ? 16.852 10.188 -22.202 1.00 98.38 88 VAL A CA 1
ATOM 703 C C . VAL A 1 88 ? 16.883 8.752 -22.729 1.00 98.38 88 VAL A C 1
ATOM 705 O O . VAL A 1 88 ? 17.844 8.354 -23.385 1.00 98.38 88 VAL A O 1
ATOM 708 N N . ALA A 1 89 ? 15.825 7.967 -22.502 1.00 98.31 89 ALA A N 1
ATOM 709 C CA . ALA A 1 89 ? 15.748 6.600 -23.019 1.00 98.31 89 ALA A CA 1
ATOM 710 C C . ALA A 1 89 ? 15.728 6.555 -24.558 1.00 98.31 89 ALA A C 1
ATOM 712 O O . ALA A 1 89 ? 16.235 5.601 -25.144 1.00 98.31 89 ALA A O 1
ATOM 713 N N . GLY A 1 90 ? 15.164 7.579 -25.206 1.00 98.62 90 GLY A N 1
ATOM 714 C CA . GLY A 1 90 ? 15.152 7.738 -26.657 1.00 98.62 90 GLY A CA 1
ATOM 715 C C . GLY A 1 90 ? 16.547 7.990 -27.221 1.00 98.62 90 GLY A C 1
ATOM 716 O O . GLY A 1 90 ? 16.946 7.311 -28.164 1.00 98.62 90 GLY A O 1
ATOM 717 N N . ALA A 1 91 ? 17.314 8.891 -26.605 1.00 98.50 91 ALA A N 1
ATOM 718 C CA . ALA A 1 91 ? 18.704 9.144 -26.983 1.00 98.50 91 ALA A CA 1
ATOM 719 C C . ALA A 1 91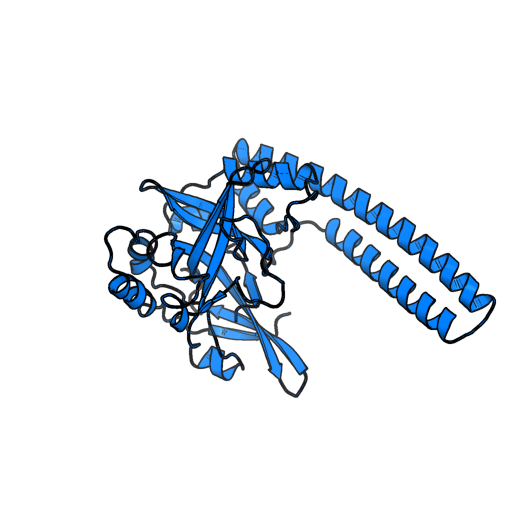 ? 19.577 7.885 -26.818 1.00 98.50 91 ALA A C 1
ATOM 721 O O . ALA A 1 91 ? 20.278 7.496 -27.750 1.00 98.50 91 ALA A O 1
ATOM 722 N N . GLU A 1 92 ? 19.465 7.185 -25.681 1.00 98.38 92 GLU A N 1
ATOM 723 C CA . GLU A 1 92 ? 20.185 5.921 -25.449 1.00 98.38 92 GLU A CA 1
ATOM 724 C C . GLU A 1 92 ? 19.804 4.822 -26.457 1.00 98.38 92 GLU A C 1
ATOM 726 O O . GLU A 1 92 ? 20.632 3.980 -26.808 1.00 98.38 92 GLU A O 1
ATOM 731 N N . TYR A 1 93 ? 18.539 4.789 -26.887 1.00 98.50 93 TYR A N 1
ATOM 732 C CA . TYR A 1 93 ? 18.059 3.852 -27.899 1.00 98.50 93 TYR A CA 1
ATOM 733 C C . TYR A 1 93 ? 18.682 4.136 -29.270 1.00 98.50 93 TYR A C 1
ATOM 735 O O . TYR A 1 93 ? 19.174 3.200 -29.896 1.00 98.50 93 TYR A O 1
ATOM 743 N N . LEU A 1 94 ? 18.708 5.401 -29.706 1.00 98.31 94 LEU A N 1
ATOM 744 C CA . LEU A 1 94 ? 19.310 5.800 -30.984 1.00 98.31 94 LEU A CA 1
ATOM 745 C C . LEU A 1 94 ? 20.812 5.489 -31.016 1.00 98.31 94 LEU A C 1
ATOM 747 O O . LEU A 1 94 ? 21.286 4.872 -31.965 1.00 98.31 94 LEU A O 1
ATOM 751 N N . GLU A 1 95 ? 21.542 5.804 -29.942 1.00 98.00 95 GLU A N 1
ATOM 752 C CA . GLU A 1 95 ? 22.971 5.477 -29.831 1.00 98.00 95 GLU A CA 1
ATOM 753 C C . GLU A 1 95 ? 23.216 3.956 -29.914 1.00 98.00 95 GLU A C 1
ATOM 755 O O . GLU A 1 95 ? 24.149 3.482 -30.570 1.00 98.00 95 GLU A O 1
ATOM 760 N N . ALA A 1 96 ? 22.374 3.155 -29.252 1.00 97.62 96 ALA A N 1
ATOM 761 C CA . ALA A 1 96 ? 22.472 1.701 -29.322 1.00 97.62 96 ALA A CA 1
ATOM 762 C C . ALA A 1 96 ? 22.128 1.162 -30.722 1.00 97.62 96 ALA A C 1
ATOM 764 O O . ALA A 1 96 ? 22.755 0.203 -31.175 1.00 97.62 96 ALA A O 1
ATOM 765 N N . GLU A 1 97 ? 21.167 1.780 -31.413 1.00 97.94 97 GLU A N 1
ATOM 766 C CA . GLU A 1 97 ? 20.792 1.431 -32.783 1.00 97.94 97 GLU A CA 1
ATOM 767 C C . GLU A 1 97 ? 21.948 1.684 -33.759 1.00 97.94 97 GLU A C 1
ATOM 769 O O . GLU A 1 97 ? 22.282 0.809 -34.561 1.00 97.94 97 GLU A O 1
ATOM 774 N N . GLU A 1 98 ? 22.616 2.835 -33.652 1.00 97.75 98 GLU A N 1
ATOM 775 C CA . GLU A 1 98 ? 23.798 3.164 -34.455 1.00 97.75 98 GLU A CA 1
ATOM 776 C C . GLU A 1 98 ? 24.934 2.162 -34.234 1.00 97.75 98 GLU A C 1
ATOM 778 O O . GLU A 1 98 ? 25.545 1.700 -35.197 1.00 97.75 98 GLU A O 1
ATOM 783 N N . LYS A 1 99 ? 25.185 1.742 -32.986 1.00 96.69 99 LYS A N 1
ATOM 784 C CA . LYS A 1 99 ? 26.208 0.725 -32.676 1.00 96.69 99 LYS A CA 1
ATOM 785 C C . LYS A 1 99 ? 25.894 -0.640 -33.288 1.00 96.69 99 LYS A C 1
ATOM 787 O O . LYS A 1 99 ? 26.815 -1.331 -33.728 1.00 96.69 99 LYS A O 1
ATOM 792 N N . VAL A 1 100 ? 24.621 -1.041 -33.322 1.00 97.06 100 VAL A N 1
ATOM 793 C CA . VAL A 1 100 ? 24.195 -2.279 -33.998 1.00 97.06 100 VAL A CA 1
ATOM 794 C C . VAL A 1 100 ? 24.357 -2.155 -35.513 1.00 97.06 100 VAL A C 1
ATOM 796 O O . VAL A 1 100 ? 24.907 -3.073 -36.122 1.00 97.06 100 VAL A O 1
ATOM 799 N N . LYS A 1 101 ? 23.956 -1.019 -36.106 1.00 96.25 101 LYS A N 1
ATOM 800 C CA . LYS A 1 101 ? 24.121 -0.722 -37.542 1.00 96.25 101 LYS A CA 1
ATOM 801 C C . LYS A 1 101 ? 25.595 -0.696 -37.962 1.00 96.25 101 LYS A C 1
ATOM 803 O O . LYS A 1 101 ? 25.941 -1.248 -39.000 1.00 96.25 101 LYS A O 1
ATOM 808 N N . ALA A 1 102 ? 26.463 -0.100 -37.144 1.00 96.81 102 ALA A N 1
ATOM 809 C CA . ALA A 1 102 ? 27.897 -0.010 -37.407 1.00 96.81 102 ALA A CA 1
ATOM 810 C C . ALA A 1 102 ? 28.607 -1.364 -37.272 1.00 96.81 102 ALA A C 1
ATOM 812 O O . ALA A 1 102 ? 29.521 -1.668 -38.038 1.00 96.81 102 ALA A O 1
ATOM 813 N N . LYS A 1 103 ? 28.217 -2.186 -36.286 1.00 95.62 103 LYS A N 1
ATOM 814 C CA . LYS A 1 103 ? 28.796 -3.517 -36.089 1.00 95.62 103 LYS A CA 1
ATOM 815 C C . LYS A 1 103 ? 27.802 -4.472 -35.439 1.00 95.62 103 LYS A C 1
ATOM 817 O O . LYS A 1 103 ? 27.537 -4.398 -34.235 1.00 95.62 103 LYS A O 1
ATOM 822 N N . GLN A 1 104 ? 27.351 -5.458 -36.207 1.00 92.56 104 GLN A N 1
ATOM 823 C CA . GLN A 1 104 ? 26.450 -6.483 -35.700 1.00 92.56 104 GLN A CA 1
ATOM 824 C C . GLN A 1 104 ? 27.216 -7.489 -34.827 1.00 92.56 104 GLN A C 1
ATOM 826 O O . GLN A 1 104 ? 27.977 -8.328 -35.305 1.00 92.56 104 GLN A O 1
ATOM 831 N N . THR A 1 105 ? 27.034 -7.384 -33.511 1.00 96.94 105 THR A N 1
ATOM 832 C CA . THR A 1 105 ? 27.584 -8.320 -32.520 1.00 96.94 105 THR A CA 1
ATOM 833 C C . THR A 1 105 ? 26.506 -8.704 -31.514 1.00 96.94 105 THR A C 1
ATOM 835 O O . THR A 1 105 ? 25.585 -7.926 -31.263 1.00 96.94 105 THR A O 1
ATOM 838 N N . LYS A 1 106 ? 26.640 -9.875 -30.875 1.00 96.31 106 LYS A N 1
ATOM 839 C CA . LYS A 1 106 ? 25.721 -10.307 -29.804 1.00 96.31 106 LYS A CA 1
ATOM 840 C C . LYS A 1 106 ? 25.642 -9.287 -28.659 1.00 96.31 106 LYS A C 1
ATOM 842 O O . LYS A 1 106 ? 24.567 -9.061 -28.113 1.00 96.31 106 LYS A O 1
ATOM 847 N N . THR A 1 107 ? 26.764 -8.649 -28.320 1.00 96.56 107 THR A N 1
ATOM 848 C CA . THR A 1 107 ? 26.832 -7.614 -27.278 1.00 96.56 107 THR A CA 1
ATOM 849 C C . THR A 1 107 ? 26.048 -6.365 -27.670 1.00 96.56 107 THR A C 1
ATOM 851 O O . THR A 1 107 ? 25.222 -5.901 -26.884 1.00 96.56 107 THR A O 1
ATOM 854 N N . ASN A 1 108 ? 26.252 -5.855 -28.890 1.00 96.38 108 ASN A N 1
ATOM 855 C CA . ASN A 1 108 ? 25.536 -4.674 -29.377 1.00 96.38 108 ASN A CA 1
ATOM 856 C C . ASN A 1 108 ? 24.033 -4.949 -29.490 1.00 96.38 108 ASN A C 1
ATOM 858 O O . ASN A 1 108 ? 23.239 -4.126 -29.043 1.00 96.38 108 ASN A O 1
ATOM 862 N N . GLN A 1 109 ? 23.645 -6.128 -29.991 1.00 97.31 109 GLN A N 1
ATOM 863 C CA . GLN A 1 109 ? 22.237 -6.521 -30.075 1.00 97.31 109 GLN A CA 1
ATOM 864 C C . GLN A 1 109 ? 21.581 -6.563 -28.688 1.00 97.31 109 GLN A C 1
ATOM 866 O O . GLN A 1 109 ? 20.557 -5.926 -28.470 1.00 97.31 109 GLN A O 1
ATOM 871 N N . LYS A 1 110 ? 22.214 -7.217 -27.702 1.00 97.38 110 LYS A N 1
ATOM 872 C CA . LYS A 1 110 ? 21.697 -7.274 -26.324 1.00 97.38 110 LYS A CA 1
ATOM 873 C C . LYS A 1 110 ? 21.555 -5.882 -25.695 1.00 97.38 110 LYS A C 1
ATOM 875 O O . LYS A 1 110 ? 20.597 -5.632 -24.956 1.00 97.38 110 LYS A O 1
ATOM 880 N N . ALA A 1 111 ? 22.510 -4.986 -25.950 1.00 96.75 111 ALA A N 1
ATOM 881 C CA . ALA A 1 111 ? 22.442 -3.604 -25.486 1.00 96.75 111 ALA A CA 1
ATOM 882 C C . ALA A 1 111 ? 21.247 -2.873 -26.118 1.00 96.75 111 ALA A C 1
ATOM 884 O O . ALA A 1 111 ? 20.446 -2.292 -25.385 1.00 96.75 111 ALA A O 1
ATOM 885 N N . PHE A 1 112 ? 21.075 -2.980 -27.437 1.00 98.12 112 PHE A N 1
ATOM 886 C CA . PHE A 1 112 ? 19.932 -2.423 -28.160 1.00 98.12 112 PHE A CA 1
ATOM 887 C C . PHE A 1 112 ? 18.592 -2.944 -27.629 1.00 98.12 112 PHE A C 1
ATOM 889 O O . PHE A 1 112 ? 17.759 -2.136 -27.225 1.00 98.12 112 PHE A O 1
ATOM 896 N N . ASP A 1 113 ? 18.413 -4.261 -27.493 1.00 97.88 113 ASP A N 1
ATOM 897 C CA . ASP A 1 113 ? 17.171 -4.859 -26.973 1.00 97.88 113 ASP A CA 1
ATOM 898 C C . ASP A 1 113 ? 16.857 -4.375 -25.543 1.00 97.88 113 ASP A C 1
ATOM 900 O O . ASP A 1 113 ? 15.705 -4.249 -25.120 1.00 97.88 113 ASP A O 1
ATOM 904 N N . THR A 1 114 ? 17.897 -4.106 -24.750 1.00 98.12 114 THR A N 1
ATOM 905 C CA . THR A 1 114 ? 17.756 -3.548 -23.398 1.00 98.12 114 THR A CA 1
ATOM 906 C C . THR A 1 114 ? 17.284 -2.095 -23.447 1.00 98.12 114 THR A C 1
ATOM 908 O O . THR A 1 114 ? 16.358 -1.731 -22.718 1.00 98.12 114 THR A O 1
ATOM 911 N N . LYS A 1 115 ? 17.868 -1.264 -24.320 1.00 98.19 115 LYS A N 1
ATOM 912 C CA . LYS A 1 115 ? 17.460 0.139 -24.493 1.00 98.19 115 LYS A CA 1
ATOM 913 C C . LYS A 1 115 ? 16.074 0.267 -25.117 1.00 98.19 115 LYS A C 1
ATOM 915 O O . LYS A 1 115 ? 15.285 1.087 -24.656 1.00 98.19 115 LYS A O 1
ATOM 920 N N . GLN A 1 116 ? 15.728 -0.600 -26.065 1.00 98.38 116 GLN A N 1
ATOM 921 C CA . GLN A 1 116 ? 14.392 -0.682 -26.651 1.00 98.38 116 GLN A CA 1
ATOM 922 C C . GLN A 1 116 ? 13.332 -0.966 -25.578 1.00 98.38 116 GLN A C 1
ATOM 924 O O . GLN A 1 116 ? 12.342 -0.241 -25.483 1.00 98.38 116 GLN A O 1
ATOM 929 N N . ARG A 1 117 ? 13.566 -1.961 -24.709 1.00 98.31 117 ARG A N 1
ATOM 930 C CA . ARG A 1 117 ? 12.676 -2.260 -23.573 1.00 98.31 117 ARG A CA 1
ATOM 931 C C . ARG A 1 117 ? 12.586 -1.103 -22.577 1.00 98.31 117 ARG A C 1
ATOM 933 O O . ARG A 1 117 ? 11.493 -0.802 -22.101 1.00 98.31 117 ARG A O 1
ATOM 940 N N . LYS A 1 118 ? 13.706 -0.429 -22.281 1.00 98.12 118 LYS A N 1
ATOM 941 C CA . LYS A 1 118 ? 13.730 0.764 -21.415 1.00 98.12 118 LYS A CA 1
ATOM 942 C C . LYS A 1 118 ? 12.874 1.895 -21.997 1.00 98.12 118 LYS A C 1
ATOM 944 O O . LYS A 1 118 ? 12.055 2.454 -21.271 1.00 98.12 118 LYS A O 1
ATOM 949 N N . LEU A 1 119 ? 13.016 2.194 -23.290 1.00 98.50 119 LEU A N 1
ATOM 950 C CA . LEU A 1 119 ? 12.225 3.214 -23.982 1.00 98.50 119 LEU A CA 1
ATOM 951 C C . LEU A 1 119 ? 10.735 2.859 -24.008 1.00 98.50 119 LEU A C 1
ATOM 953 O O . LEU A 1 119 ? 9.907 3.711 -23.697 1.00 98.50 119 LEU A O 1
ATOM 957 N N . ALA A 1 120 ? 10.391 1.609 -24.334 1.00 98.38 120 ALA A N 1
ATOM 958 C CA . ALA A 1 120 ? 9.007 1.142 -24.312 1.00 98.38 120 ALA A CA 1
ATOM 959 C C . ALA A 1 120 ? 8.382 1.323 -22.918 1.00 98.38 120 ALA A C 1
ATOM 961 O O . ALA A 1 120 ? 7.328 1.940 -22.796 1.00 98.38 120 ALA A O 1
ATOM 962 N N . LYS A 1 121 ? 9.083 0.896 -21.856 1.00 97.75 121 LYS A N 1
ATOM 963 C CA . LYS A 1 121 ? 8.637 1.072 -20.465 1.00 97.75 121 LYS A CA 1
ATOM 964 C C . LYS A 1 121 ? 8.440 2.546 -20.094 1.00 97.75 121 LYS A C 1
ATOM 966 O O . LYS A 1 121 ? 7.434 2.875 -19.473 1.00 97.75 121 LYS A O 1
ATOM 971 N N . ALA A 1 122 ? 9.370 3.426 -20.472 1.00 97.38 122 ALA A N 1
ATOM 972 C CA . ALA A 1 122 ? 9.259 4.861 -20.203 1.00 97.38 122 ALA A CA 1
ATOM 973 C C . ALA A 1 122 ? 8.049 5.485 -20.920 1.00 97.38 122 ALA A C 1
ATOM 975 O O . ALA A 1 122 ? 7.303 6.250 -20.311 1.00 97.38 122 ALA A O 1
ATOM 976 N N . LYS A 1 123 ? 7.808 5.113 -22.187 1.00 98.00 123 LYS A N 1
ATOM 977 C CA . LYS A 1 123 ? 6.643 5.576 -22.958 1.00 98.00 123 LYS A CA 1
ATOM 978 C C . LYS A 1 123 ? 5.327 5.118 -22.333 1.00 98.00 123 LYS A C 1
ATOM 980 O O . LYS A 1 123 ? 4.444 5.946 -22.140 1.00 98.00 123 LYS A O 1
ATOM 985 N N . THR A 1 124 ? 5.215 3.842 -21.961 1.00 97.06 124 THR A N 1
ATOM 986 C CA . THR A 1 124 ? 4.025 3.310 -21.277 1.00 97.06 124 THR A CA 1
ATOM 987 C C . THR A 1 124 ? 3.788 3.997 -19.932 1.00 97.06 124 THR A C 1
ATOM 989 O O . THR A 1 124 ? 2.651 4.320 -19.604 1.00 97.06 124 THR A O 1
ATOM 992 N N . ALA A 1 125 ? 4.846 4.266 -19.158 1.00 94.06 125 ALA A N 1
ATOM 993 C CA . ALA A 1 125 ? 4.722 4.993 -17.897 1.00 94.06 125 ALA A CA 1
ATOM 994 C C . ALA A 1 125 ? 4.177 6.417 -18.107 1.00 94.06 125 ALA A C 1
ATOM 996 O O . ALA A 1 125 ? 3.240 6.809 -17.417 1.00 94.06 125 ALA A O 1
ATOM 997 N N . LEU A 1 126 ? 4.702 7.160 -19.091 1.00 96.06 126 LEU A N 1
ATOM 998 C CA . LEU A 1 126 ? 4.204 8.496 -19.438 1.00 96.06 126 LEU A CA 1
ATOM 999 C C . LEU A 1 126 ? 2.748 8.468 -19.923 1.00 96.06 126 LEU A C 1
ATOM 1001 O O . LEU A 1 126 ? 1.948 9.312 -19.525 1.00 96.06 126 LEU A O 1
ATOM 1005 N N . GLU A 1 127 ? 2.398 7.507 -20.777 1.00 95.56 127 GLU A N 1
ATOM 1006 C CA . GLU A 1 127 ? 1.026 7.335 -21.257 1.00 95.56 127 GLU A CA 1
ATOM 1007 C C . GLU A 1 127 ? 0.063 7.090 -20.090 1.00 95.56 127 GLU A C 1
ATOM 1009 O O . GLU A 1 127 ? -0.970 7.749 -19.994 1.00 95.56 127 GLU A O 1
ATOM 1014 N N . ASN A 1 128 ? 0.426 6.200 -19.164 1.00 90.62 128 ASN A N 1
ATOM 1015 C CA . ASN A 1 128 ? -0.384 5.912 -17.985 1.00 90.62 128 ASN A CA 1
ATOM 1016 C C . ASN A 1 128 ? -0.491 7.119 -17.043 1.00 90.62 128 ASN A C 1
ATOM 1018 O O . ASN A 1 128 ? -1.580 7.400 -16.560 1.00 90.62 128 ASN A O 1
ATOM 1022 N N . ALA A 1 129 ? 0.585 7.884 -16.837 1.00 90.62 129 ALA A N 1
ATOM 1023 C CA . ALA A 1 129 ? 0.561 9.080 -15.988 1.00 90.62 129 ALA A CA 1
ATOM 1024 C C . ALA A 1 129 ? -0.316 10.223 -16.538 1.00 90.62 129 ALA A C 1
ATOM 1026 O O . ALA A 1 129 ? -0.702 11.125 -15.788 1.00 90.62 129 ALA A O 1
ATOM 1027 N N . ARG A 1 130 ? -0.622 10.201 -17.843 1.00 92.81 130 ARG A N 1
ATOM 1028 C CA . ARG A 1 130 ? -1.525 11.151 -18.514 1.00 92.81 130 ARG A CA 1
ATOM 1029 C C . ARG A 1 130 ? -2.988 10.718 -18.498 1.00 92.81 130 ARG A C 1
ATOM 1031 O O . ARG A 1 130 ? -3.853 11.551 -18.764 1.00 92.81 130 ARG A O 1
ATOM 1038 N N . LYS A 1 131 ? -3.275 9.445 -18.215 1.00 89.88 131 LYS A N 1
ATOM 1039 C CA . LYS A 1 131 ? -4.653 8.969 -18.082 1.00 89.88 131 LYS A CA 1
ATOM 1040 C C . LYS A 1 131 ? -5.270 9.565 -16.809 1.00 89.88 131 LYS A C 1
ATOM 1042 O O . LYS A 1 131 ? -4.564 9.722 -15.810 1.00 89.88 131 LYS A O 1
ATOM 1047 N N . PRO A 1 132 ? -6.565 9.924 -16.831 1.00 85.75 132 PRO A N 1
ATOM 1048 C CA . PRO A 1 132 ? -7.279 10.209 -15.594 1.00 85.75 132 PRO A CA 1
ATOM 1049 C C . PRO A 1 132 ? -7.298 8.953 -14.699 1.00 85.75 132 PRO A C 1
ATOM 1051 O O . PRO A 1 132 ? -7.103 7.847 -15.214 1.00 85.75 132 PRO A O 1
ATOM 1054 N N . PRO A 1 133 ? -7.539 9.107 -13.382 1.00 82.38 133 PRO A N 1
ATOM 1055 C CA . PRO A 1 133 ? -7.744 7.967 -12.490 1.00 82.38 133 PRO A CA 1
ATOM 1056 C C . PRO A 1 133 ? -8.832 7.050 -13.059 1.00 82.38 133 PRO A C 1
ATOM 1058 O O . PRO A 1 133 ? -9.856 7.542 -13.537 1.00 82.38 133 PRO A O 1
ATOM 1061 N N . GLY A 1 134 ? -8.584 5.740 -13.062 1.00 79.31 134 GLY A N 1
ATOM 1062 C CA . GLY A 1 134 ? -9.568 4.762 -13.524 1.00 79.31 134 GLY A CA 1
ATOM 1063 C C . GLY A 1 134 ? -10.474 4.288 -12.389 1.00 79.31 134 GLY A C 1
ATOM 1064 O O . GLY A 1 134 ? -10.439 4.813 -11.283 1.00 79.31 134 GLY A O 1
ATOM 1065 N N . ASP A 1 135 ? -11.211 3.203 -12.625 1.00 73.69 135 ASP A N 1
ATOM 1066 C CA . ASP A 1 135 ? -12.089 2.598 -11.607 1.00 73.69 135 ASP A CA 1
ATOM 1067 C C . ASP A 1 135 ? -11.458 1.369 -10.934 1.00 73.69 135 ASP A C 1
ATOM 1069 O O . ASP A 1 135 ? -12.144 0.527 -10.340 1.00 73.69 135 ASP A O 1
ATOM 1073 N N . SER A 1 136 ? -10.137 1.220 -11.052 1.00 79.38 136 SER A N 1
ATOM 1074 C CA . SER A 1 136 ? -9.419 0.058 -10.528 1.00 79.38 136 SER A CA 1
ATOM 1075 C C . SER A 1 136 ? -9.383 0.073 -9.002 1.00 79.38 136 SER A C 1
ATOM 1077 O O . SER A 1 136 ? -9.621 -0.962 -8.382 1.00 79.38 136 SER A O 1
ATOM 1079 N N . TYR A 1 137 ? -9.130 1.246 -8.398 1.00 83.56 137 TYR A N 1
ATOM 1080 C CA . TYR A 1 137 ? -8.969 1.435 -6.946 1.00 83.56 137 TYR A CA 1
ATOM 1081 C C . TYR A 1 137 ? -8.003 0.424 -6.305 1.00 83.56 137 TYR A C 1
ATOM 1083 O O . TYR A 1 137 ? -8.114 0.080 -5.130 1.00 83.56 137 TYR A O 1
ATOM 1091 N N . ARG A 1 138 ? -7.060 -0.096 -7.092 1.00 88.88 138 ARG A N 1
ATOM 1092 C CA . ARG A 1 138 ? -6.254 -1.252 -6.720 1.00 88.88 138 ARG A CA 1
ATOM 1093 C C . ARG A 1 138 ? -5.021 -0.833 -5.933 1.00 88.88 138 ARG A C 1
ATOM 1095 O O . ARG A 1 138 ? -4.268 0.045 -6.347 1.00 88.88 138 ARG A O 1
ATOM 1102 N N . ILE A 1 139 ? -4.813 -1.497 -4.805 1.00 90.62 139 ILE A N 1
ATOM 1103 C CA . ILE A 1 139 ? -3.732 -1.260 -3.854 1.00 90.62 139 ILE A CA 1
ATOM 1104 C C . ILE A 1 139 ? -2.897 -2.527 -3.737 1.00 90.62 139 ILE A C 1
ATOM 1106 O O . ILE A 1 139 ? -3.424 -3.627 -3.573 1.00 90.62 139 ILE A O 1
ATOM 1110 N N . TYR A 1 140 ? -1.582 -2.351 -3.793 1.00 91.88 140 TYR A N 1
ATOM 1111 C CA . TYR A 1 140 ? -0.591 -3.416 -3.668 1.00 91.88 140 TYR A CA 1
ATOM 1112 C C . TYR A 1 140 ? 0.235 -3.200 -2.397 1.00 91.88 140 TYR A C 1
ATOM 1114 O O . TYR A 1 140 ? 0.246 -2.089 -1.859 1.00 91.88 140 TYR A O 1
ATOM 1122 N N . PRO A 1 141 ? 0.995 -4.202 -1.927 1.00 90.25 141 PRO A N 1
ATOM 1123 C CA . PRO A 1 141 ? 2.040 -3.974 -0.943 1.00 90.25 141 PRO A CA 1
ATOM 1124 C C . PRO A 1 141 ? 2.895 -2.755 -1.312 1.00 90.25 141 PRO A C 1
ATOM 1126 O O . PRO A 1 141 ? 3.108 -2.466 -2.494 1.00 90.25 141 PRO A O 1
ATOM 1129 N N . PHE A 1 142 ? 3.393 -2.050 -0.296 1.00 89.31 142 PHE A N 1
ATOM 1130 C CA . PHE A 1 142 ? 4.133 -0.783 -0.409 1.00 89.31 142 PHE A CA 1
ATOM 1131 C C . PHE A 1 142 ? 3.303 0.452 -0.796 1.00 89.31 142 PHE A C 1
ATOM 1133 O O . PHE A 1 142 ? 3.844 1.556 -0.738 1.00 89.31 142 PHE A O 1
ATOM 1140 N N . PHE A 1 143 ? 2.030 0.311 -1.178 1.00 93.06 143 PHE A N 1
ATOM 1141 C CA . PHE A 1 143 ? 1.147 1.464 -1.361 1.00 93.06 143 PHE A CA 1
ATOM 1142 C C . PHE A 1 143 ? 0.668 2.001 -0.017 1.00 93.06 143 PHE A C 1
ATOM 1144 O O . PHE A 1 143 ? 0.569 1.267 0.960 1.00 93.06 143 PHE A O 1
ATOM 1151 N N . TRP A 1 144 ? 0.338 3.281 0.021 1.00 94.19 144 TRP A N 1
ATOM 1152 C CA . TRP A 1 144 ? -0.479 3.867 1.067 1.00 94.19 144 TRP A CA 1
ATOM 1153 C C . TRP A 1 144 ? -1.949 3.562 0.797 1.00 94.19 144 TRP A C 1
ATOM 1155 O O . TRP A 1 144 ? -2.388 3.568 -0.353 1.00 94.19 144 TRP A O 1
ATOM 1165 N N . ALA A 1 145 ? -2.692 3.286 1.861 1.00 94.25 145 ALA A N 1
ATOM 1166 C CA . ALA A 1 145 ? -4.104 2.948 1.812 1.00 94.25 145 ALA A CA 1
ATOM 1167 C C . ALA A 1 145 ? -4.838 3.554 3.018 1.00 94.25 145 ALA A C 1
ATOM 1169 O O . ALA A 1 145 ? -4.207 3.788 4.053 1.00 94.25 145 ALA A O 1
ATOM 1170 N N . PRO A 1 146 ? -6.152 3.816 2.911 1.00 94.44 146 PRO A N 1
ATOM 1171 C CA . PRO A 1 146 ? -6.953 4.194 4.063 1.00 94.44 146 PRO A CA 1
ATOM 1172 C C . PRO A 1 146 ? -7.163 2.983 4.978 1.00 94.44 146 PRO A C 1
ATOM 1174 O O . PRO A 1 146 ? -7.605 1.928 4.525 1.00 94.44 146 PRO A O 1
ATOM 1177 N N . ILE A 1 147 ? -6.886 3.147 6.266 1.00 96.19 147 ILE A N 1
ATOM 1178 C CA . ILE A 1 147 ? -7.263 2.190 7.311 1.00 96.19 147 ILE A CA 1
ATOM 1179 C C . ILE A 1 147 ? -8.136 2.888 8.351 1.00 96.19 147 ILE A C 1
ATOM 1181 O O . ILE A 1 147 ? -8.027 4.100 8.545 1.00 96.19 147 ILE A O 1
ATOM 1185 N N . ILE A 1 148 ? -8.988 2.121 9.023 1.00 96.62 148 ILE A N 1
ATOM 1186 C CA . ILE A 1 148 ? -9.765 2.588 10.167 1.00 96.62 148 ILE A CA 1
ATOM 1187 C C . ILE A 1 148 ? -9.018 2.196 11.431 1.00 96.62 148 ILE A C 1
ATOM 1189 O O . ILE A 1 148 ? -8.689 1.024 11.619 1.00 96.62 148 ILE A O 1
ATOM 1193 N N . ILE A 1 149 ? -8.780 3.174 12.294 1.00 97.38 149 ILE A N 1
ATOM 1194 C CA . ILE A 1 149 ? -8.232 2.980 13.636 1.00 97.38 149 ILE A CA 1
ATOM 1195 C C . ILE A 1 149 ? -9.157 3.620 14.664 1.00 97.38 149 ILE A C 1
ATOM 1197 O O . ILE A 1 149 ? -9.989 4.462 14.318 1.00 97.38 149 ILE A O 1
ATOM 1201 N N . GLU A 1 150 ? -8.978 3.258 15.930 1.00 95.88 150 GLU A N 1
ATOM 1202 C CA . GLU A 1 150 ? -9.537 4.013 17.044 1.00 95.88 150 GLU A CA 1
ATOM 1203 C C . GLU A 1 150 ? -8.412 4.660 17.855 1.00 95.88 150 GLU A C 1
ATOM 1205 O O . GLU A 1 150 ? -7.471 3.996 18.288 1.00 95.88 150 GLU A O 1
ATOM 1210 N N . GLU A 1 151 ? -8.501 5.973 18.050 1.00 91.44 151 GLU A N 1
ATOM 1211 C CA . GLU A 1 151 ? -7.539 6.755 18.820 1.00 91.44 151 GLU A CA 1
ATOM 1212 C C . GLU A 1 151 ? -8.308 7.720 19.729 1.00 91.44 151 GLU A C 1
ATOM 1214 O O . GLU A 1 151 ? -9.180 8.462 19.277 1.00 91.44 151 GLU A O 1
ATOM 1219 N N . ASN A 1 152 ? -8.023 7.693 21.034 1.00 89.44 152 ASN A N 1
ATOM 1220 C CA . ASN A 1 152 ? -8.704 8.522 22.041 1.00 89.44 152 ASN A CA 1
ATOM 1221 C C . ASN A 1 152 ? -10.246 8.401 22.017 1.00 89.44 152 ASN A C 1
ATOM 1223 O O . ASN A 1 152 ? -10.954 9.396 22.184 1.00 89.44 152 ASN A O 1
ATOM 1227 N N . GLY A 1 153 ? -10.766 7.189 21.784 1.00 89.81 153 GLY A N 1
ATOM 1228 C CA . GLY A 1 153 ? -12.207 6.910 21.718 1.00 89.81 153 GLY A CA 1
ATOM 1229 C C . GLY A 1 153 ? -12.899 7.448 20.462 1.00 89.81 153 GLY A C 1
ATOM 1230 O O . GLY A 1 153 ? -14.127 7.503 20.419 1.00 89.81 153 GLY A O 1
ATOM 1231 N N . LYS A 1 154 ? -12.134 7.874 19.450 1.00 92.50 154 LYS A N 1
ATOM 1232 C CA . LYS A 1 154 ? -12.648 8.317 18.153 1.00 92.50 154 LYS A CA 1
ATOM 1233 C C . LYS A 1 154 ? -12.156 7.401 17.050 1.00 92.50 154 LYS A C 1
ATOM 1235 O O . LYS A 1 154 ? -10.974 7.064 16.997 1.00 92.50 154 LYS A O 1
ATOM 1240 N N . ARG A 1 155 ? -13.052 7.055 16.130 1.00 95.00 155 ARG A N 1
ATOM 1241 C CA . ARG A 1 155 ? -12.679 6.352 14.905 1.00 95.00 155 ARG A CA 1
ATOM 1242 C C . ARG A 1 155 ? -12.153 7.330 13.880 1.00 95.00 155 ARG A C 1
ATOM 1244 O O . ARG A 1 155 ? -12.766 8.367 13.637 1.00 95.00 155 ARG A O 1
ATOM 1251 N N . LEU A 1 156 ? -11.032 6.970 13.273 1.00 95.75 156 LEU A N 1
ATOM 1252 C CA . LEU A 1 156 ? -10.357 7.779 12.273 1.00 95.75 156 LEU A CA 1
ATOM 1253 C C . LEU A 1 156 ? -10.063 6.938 11.038 1.00 95.75 156 LEU A C 1
ATOM 1255 O O . LEU A 1 156 ? -9.557 5.820 11.145 1.00 95.75 156 LEU A O 1
ATOM 1259 N N . ILE A 1 157 ? -10.339 7.508 9.869 1.00 95.56 157 ILE A N 1
ATOM 1260 C CA . ILE A 1 157 ? -9.848 7.009 8.588 1.00 95.56 157 ILE A CA 1
ATOM 1261 C C . ILE A 1 157 ? -8.520 7.718 8.328 1.00 95.56 157 ILE A C 1
ATOM 1263 O O . ILE A 1 157 ? -8.496 8.928 8.096 1.00 95.56 157 ILE A O 1
ATOM 1267 N N . VAL A 1 158 ? -7.419 6.972 8.382 1.00 96.06 158 VAL A N 1
ATOM 1268 C CA . VAL A 1 158 ? -6.053 7.508 8.281 1.00 96.06 158 VAL A CA 1
ATOM 1269 C C . VAL A 1 158 ? -5.300 6.881 7.105 1.00 96.06 158 VAL A C 1
ATOM 1271 O O . VAL A 1 158 ? -5.542 5.714 6.778 1.00 96.06 158 VAL A O 1
ATOM 1274 N N . PRO A 1 159 ? -4.371 7.604 6.456 1.00 95.94 159 PRO A N 1
ATOM 1275 C CA . PRO A 1 159 ? -3.448 6.991 5.515 1.00 95.94 159 PRO A CA 1
ATOM 1276 C C . PRO A 1 159 ? -2.414 6.132 6.253 1.00 95.94 159 PRO A C 1
ATOM 1278 O O . PRO A 1 159 ? -1.770 6.584 7.199 1.00 95.94 159 PRO A O 1
ATOM 1281 N N . ALA A 1 160 ? -2.183 4.91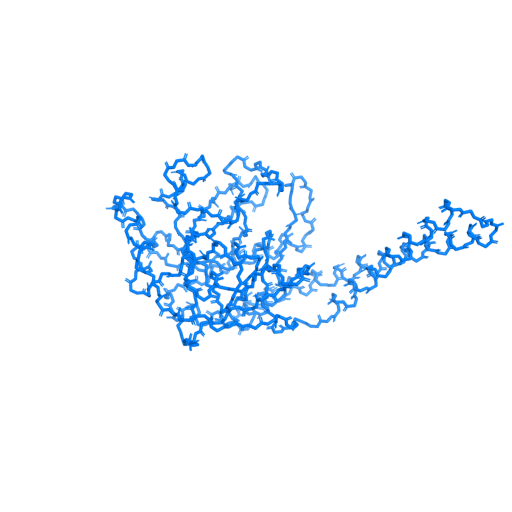1 5.777 1.00 96.50 160 ALA A N 1
ATOM 1282 C CA . ALA A 1 160 ? -1.100 4.065 6.267 1.00 96.50 160 ALA A CA 1
ATOM 1283 C C . ALA A 1 160 ? -0.418 3.294 5.135 1.00 96.50 160 ALA A C 1
ATOM 1285 O O . ALA A 1 160 ? -1.054 2.853 4.178 1.00 96.50 160 ALA A O 1
ATOM 1286 N N . ARG A 1 161 ? 0.895 3.093 5.257 1.00 95.00 161 ARG A N 1
ATOM 1287 C CA . ARG A 1 161 ? 1.692 2.268 4.344 1.00 95.00 161 ARG A CA 1
ATOM 1288 C C . ARG A 1 161 ? 1.330 0.790 4.502 1.00 95.00 161 ARG A C 1
ATOM 1290 O O . ARG A 1 161 ? 1.501 0.224 5.579 1.00 95.00 161 ARG A O 1
ATOM 1297 N N . TYR A 1 162 ? 0.925 0.130 3.423 1.00 95.44 162 TYR A N 1
ATOM 1298 C CA . TYR A 1 162 ? 0.602 -1.297 3.378 1.00 95.44 162 TYR A CA 1
ATOM 1299 C C . TYR A 1 162 ? 1.863 -2.166 3.318 1.00 95.44 162 TYR A C 1
ATOM 1301 O O . TYR A 1 162 ? 2.203 -2.772 2.297 1.00 95.44 162 TYR A O 1
ATOM 1309 N N . ARG A 1 163 ? 2.615 -2.118 4.415 1.00 94.50 163 ARG A N 1
ATOM 1310 C CA . ARG A 1 163 ? 3.791 -2.914 4.767 1.00 94.50 163 ARG A CA 1
ATOM 1311 C C . ARG A 1 163 ? 4.367 -2.312 6.041 1.00 94.50 163 ARG A C 1
ATOM 1313 O O . ARG A 1 163 ? 4.669 -1.120 6.049 1.00 94.50 163 ARG A O 1
ATOM 1320 N N . ILE A 1 164 ? 4.592 -3.125 7.065 1.00 95.62 164 ILE A N 1
ATOM 1321 C CA . ILE A 1 164 ? 5.086 -2.650 8.359 1.00 95.62 164 ILE A CA 1
ATOM 1322 C C . ILE A 1 164 ? 6.472 -2.017 8.231 1.00 95.62 164 ILE A C 1
ATOM 1324 O O . ILE A 1 164 ? 7.393 -2.591 7.644 1.00 95.62 164 ILE A O 1
ATOM 1328 N N . LEU A 1 165 ? 6.580 -0.812 8.785 1.00 94.00 165 LEU A N 1
ATOM 1329 C CA . LEU A 1 165 ? 7.811 -0.093 9.057 1.00 94.00 165 LEU A CA 1
ATOM 1330 C C . LEU A 1 165 ? 8.020 -0.126 10.577 1.00 94.00 165 LEU A C 1
ATOM 1332 O O . LEU A 1 165 ? 7.216 0.470 11.298 1.00 94.00 165 LEU A O 1
ATOM 1336 N N . PRO A 1 166 ? 9.069 -0.809 11.068 1.00 93.06 166 PRO A N 1
ATOM 1337 C CA . PRO A 1 166 ? 9.392 -0.842 12.485 1.00 93.06 166 PRO A CA 1
ATOM 1338 C C . PRO A 1 166 ? 9.463 0.549 13.114 1.00 93.06 166 PRO A C 1
ATOM 1340 O O . PRO A 1 166 ? 9.930 1.494 12.481 1.00 93.06 166 PRO A O 1
ATOM 1343 N N . ARG A 1 167 ? 9.155 0.654 14.412 1.00 93.19 167 ARG A N 1
ATOM 1344 C CA . ARG A 1 167 ? 9.375 1.878 15.221 1.00 93.19 167 ARG A CA 1
ATOM 1345 C C . ARG A 1 167 ? 10.792 2.454 15.160 1.00 93.19 167 ARG A C 1
ATOM 1347 O O . ARG A 1 167 ? 10.992 3.600 15.542 1.00 93.19 167 ARG A O 1
ATOM 1354 N N . THR A 1 168 ? 11.781 1.669 14.738 1.00 91.25 168 THR A N 1
ATOM 1355 C CA . THR A 1 168 ? 13.156 2.144 14.535 1.00 91.25 168 THR A CA 1
ATOM 1356 C C . THR A 1 168 ? 13.322 2.971 13.259 1.00 91.25 168 THR A C 1
ATOM 1358 O O . THR A 1 168 ? 14.362 3.597 13.096 1.00 91.25 168 THR A O 1
ATOM 1361 N N . GLY A 1 169 ? 12.348 2.943 12.344 1.00 89.25 169 GLY A N 1
ATOM 1362 C CA . GLY A 1 169 ? 12.437 3.550 11.015 1.00 89.25 169 GLY A CA 1
ATOM 1363 C C . GLY A 1 169 ? 13.269 2.750 10.013 1.00 89.25 169 GLY A C 1
ATOM 1364 O O . GLY A 1 169 ? 13.429 3.176 8.876 1.00 89.25 169 GLY A O 1
ATOM 1365 N N . VAL A 1 170 ? 13.804 1.590 10.407 1.00 89.19 170 VAL A N 1
ATOM 1366 C CA . VAL A 1 170 ? 14.660 0.773 9.537 1.00 89.19 170 VAL A CA 1
ATOM 1367 C C . VAL A 1 170 ? 13.797 -0.126 8.657 1.00 89.19 170 VAL A C 1
ATOM 1369 O O . VAL A 1 170 ? 13.064 -0.976 9.164 1.00 89.19 170 VAL A O 1
ATOM 1372 N N . GLU A 1 171 ? 13.914 0.039 7.340 1.00 88.69 171 GLU A N 1
ATOM 1373 C CA . GLU A 1 171 ? 13.170 -0.753 6.362 1.00 88.69 171 GLU A CA 1
ATOM 1374 C C . GLU A 1 171 ? 13.480 -2.253 6.479 1.00 88.69 171 GLU A C 1
ATOM 1376 O O . GLU A 1 171 ? 14.629 -2.681 6.621 1.00 88.69 171 GLU A O 1
ATOM 1381 N N . ILE A 1 172 ? 12.434 -3.072 6.372 1.00 89.62 172 ILE A N 1
ATOM 1382 C CA . ILE A 1 172 ? 12.573 -4.526 6.385 1.00 89.62 172 ILE A CA 1
ATOM 1383 C C . ILE A 1 172 ? 12.862 -4.999 4.953 1.00 89.62 172 ILE A C 1
ATOM 1385 O O . ILE A 1 172 ? 12.070 -4.687 4.055 1.00 89.62 172 ILE A O 1
ATOM 1389 N N . PRO A 1 173 ? 13.909 -5.820 4.715 1.00 89.94 173 PRO A N 1
ATOM 1390 C CA . PRO A 1 173 ? 14.260 -6.278 3.373 1.00 89.94 173 PRO A CA 1
ATOM 1391 C C . PRO A 1 173 ? 13.078 -6.904 2.619 1.00 89.94 173 PRO A C 1
ATOM 1393 O O . PRO A 1 173 ? 12.256 -7.616 3.200 1.00 89.94 173 PRO A O 1
ATOM 1396 N N . ASN A 1 174 ? 13.020 -6.686 1.303 1.00 84.94 174 ASN A N 1
ATOM 1397 C CA . ASN A 1 174 ? 11.884 -7.082 0.458 1.00 84.94 174 ASN A CA 1
ATOM 1398 C C . ASN A 1 174 ? 11.563 -8.588 0.480 1.00 84.94 174 ASN A C 1
ATOM 1400 O O . ASN A 1 174 ? 10.429 -8.962 0.198 1.00 84.94 174 ASN A O 1
ATOM 1404 N N . GLY A 1 175 ? 12.526 -9.444 0.841 1.00 86.50 175 GLY A N 1
ATOM 1405 C CA . GLY A 1 175 ? 12.315 -10.890 0.983 1.00 86.50 175 GLY A CA 1
ATOM 1406 C C . GLY A 1 175 ? 11.419 -11.290 2.163 1.00 86.50 175 GLY A C 1
ATOM 1407 O O . GLY A 1 175 ? 10.925 -12.412 2.193 1.00 86.50 175 GLY A O 1
ATOM 1408 N N . TYR A 1 176 ? 11.178 -10.391 3.121 1.00 89.06 176 TYR A N 1
ATOM 1409 C CA . TYR A 1 176 ? 10.293 -10.659 4.254 1.00 89.06 176 TYR A CA 1
ATOM 1410 C C . TYR A 1 176 ? 8.870 -10.181 3.974 1.00 89.06 176 TYR A C 1
ATOM 1412 O O . TYR A 1 176 ? 8.639 -9.028 3.582 1.00 89.06 176 TYR A O 1
ATOM 1420 N N . ASN A 1 177 ? 7.897 -11.045 4.259 1.00 90.00 177 ASN A N 1
ATOM 1421 C CA . ASN A 1 177 ? 6.488 -10.695 4.200 1.00 90.00 177 ASN A CA 1
ATOM 1422 C C . ASN A 1 177 ? 6.051 -10.014 5.500 1.00 90.00 177 ASN A C 1
ATOM 1424 O O . ASN A 1 177 ? 5.805 -10.680 6.501 1.00 90.00 177 ASN A O 1
ATOM 1428 N N . VAL A 1 178 ? 5.976 -8.682 5.474 1.00 94.19 178 VAL A N 1
ATOM 1429 C CA . VAL A 1 178 ? 5.478 -7.883 6.605 1.00 94.19 178 VAL A CA 1
ATOM 1430 C C . VAL A 1 178 ? 4.311 -6.971 6.224 1.00 94.19 178 VAL A C 1
ATOM 1432 O O . VAL A 1 178 ? 4.045 -5.967 6.874 1.00 94.19 178 VAL A O 1
ATOM 1435 N N . PHE A 1 179 ? 3.617 -7.321 5.142 1.00 94.62 179 PHE A N 1
ATOM 1436 C CA . PHE A 1 179 ? 2.311 -6.762 4.787 1.00 94.62 179 PHE A CA 1
ATOM 1437 C C . PHE A 1 179 ? 1.167 -7.720 5.166 1.00 94.62 179 PHE A C 1
ATOM 1439 O O . PHE A 1 179 ? 0.028 -7.286 5.270 1.00 94.62 179 PHE A O 1
ATOM 1446 N N . ASN A 1 180 ? 1.463 -8.987 5.480 1.00 95.50 180 ASN A N 1
ATOM 1447 C CA . ASN A 1 180 ? 0.517 -9.918 6.090 1.00 95.50 180 ASN A CA 1
ATOM 1448 C C . ASN A 1 180 ? 1.069 -10.481 7.410 1.00 95.50 180 ASN A C 1
ATOM 1450 O O . ASN A 1 180 ? 2.190 -10.988 7.451 1.00 95.50 180 ASN A O 1
ATOM 1454 N N . SER A 1 181 ? 0.267 -10.438 8.470 1.00 96.00 181 SER A N 1
ATOM 1455 C CA . SER A 1 181 ? 0.544 -11.055 9.767 1.00 96.00 181 SER A CA 1
ATOM 1456 C C . SER A 1 181 ? -0.237 -12.366 9.885 1.00 96.00 181 SER A C 1
ATOM 1458 O O . SER A 1 181 ? -1.461 -12.405 9.802 1.00 96.00 181 SER A O 1
ATOM 1460 N N . ARG A 1 182 ? 0.457 -13.501 10.006 1.00 96.38 182 ARG A N 1
ATOM 1461 C CA . ARG A 1 182 ? -0.226 -14.796 10.137 1.00 96.38 182 ARG A CA 1
ATOM 1462 C C . ARG A 1 182 ? -0.772 -14.955 11.552 1.00 96.38 182 ARG A C 1
ATOM 1464 O O . ARG A 1 182 ? 0.003 -14.771 12.493 1.00 96.38 182 ARG A O 1
ATOM 1471 N N . ARG A 1 183 ? -2.046 -15.342 11.694 1.00 97.25 183 ARG A N 1
ATOM 1472 C CA . ARG A 1 183 ? -2.699 -15.578 12.995 1.00 97.25 183 ARG A CA 1
ATOM 1473 C C . ARG A 1 183 ? -1.866 -16.454 13.940 1.00 97.25 183 ARG A C 1
ATOM 1475 O O . ARG A 1 183 ? -1.585 -16.046 15.062 1.00 97.25 183 ARG A O 1
ATOM 1482 N N . ASP A 1 184 ? -1.363 -17.582 13.440 1.00 96.44 184 ASP A N 1
ATOM 1483 C CA . ASP A 1 184 ? -0.511 -18.530 14.182 1.00 96.44 184 ASP A CA 1
ATOM 1484 C C . ASP A 1 184 ? 0.803 -17.935 14.735 1.00 96.44 184 ASP A C 1
ATOM 1486 O O . ASP A 1 184 ? 1.438 -18.501 15.625 1.00 96.44 184 ASP A O 1
ATOM 1490 N N . SER A 1 185 ? 1.208 -16.771 14.229 1.00 96.31 185 SER A N 1
ATOM 1491 C CA . SER A 1 185 ? 2.452 -16.090 14.576 1.00 96.31 185 SER A CA 1
ATOM 1492 C C . SER A 1 185 ? 2.244 -14.800 15.373 1.00 96.31 185 SER A C 1
ATOM 1494 O O . SER A 1 185 ? 3.227 -14.179 15.777 1.00 96.31 185 SER A O 1
ATOM 1496 N N . LEU A 1 186 ? 0.997 -14.385 15.635 1.00 97.44 186 LEU A N 1
ATOM 1497 C CA . LEU A 1 186 ? 0.696 -13.097 16.278 1.00 97.44 186 LEU A CA 1
ATOM 1498 C C . LEU A 1 186 ? 1.333 -1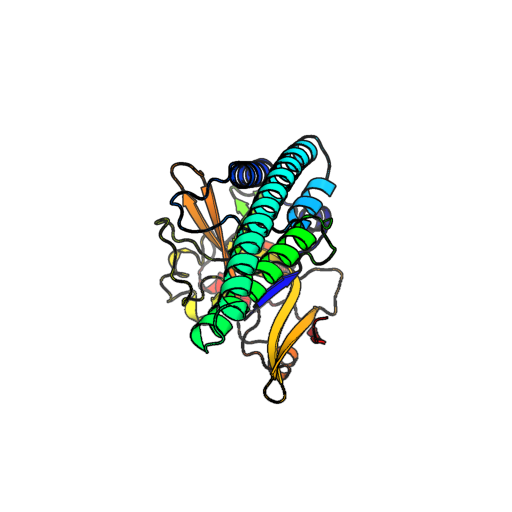2.958 17.666 1.00 97.44 186 LEU A C 1
ATOM 1500 O O . LEU A 1 186 ? 1.813 -11.884 18.027 1.00 97.44 186 LEU A O 1
ATOM 1504 N N . LEU A 1 187 ? 1.388 -14.055 18.425 1.00 96.56 187 LEU A N 1
ATOM 1505 C CA . LEU A 1 187 ? 1.896 -14.072 19.801 1.00 96.56 187 LEU A CA 1
ATOM 1506 C C . LEU A 1 187 ? 3.404 -14.351 19.902 1.00 96.56 187 LEU A C 1
ATOM 1508 O O . LEU A 1 187 ? 4.016 -14.110 20.947 1.00 96.56 187 LEU A O 1
ATOM 1512 N N . THR A 1 188 ? 4.011 -14.864 18.831 1.00 96.25 188 THR A N 1
ATOM 1513 C CA . THR A 1 188 ? 5.379 -15.406 18.845 1.00 96.25 188 THR A CA 1
ATOM 1514 C C . THR A 1 188 ? 6.341 -14.603 17.974 1.00 96.25 188 THR A C 1
ATOM 1516 O O . THR A 1 188 ? 7.497 -14.413 18.358 1.00 96.25 188 THR A O 1
ATOM 1519 N N . ALA A 1 189 ? 5.885 -14.082 16.833 1.00 95.38 189 ALA A N 1
ATOM 1520 C CA . ALA A 1 189 ? 6.729 -13.349 15.903 1.00 95.38 189 ALA A CA 1
ATOM 1521 C C . ALA A 1 189 ? 7.124 -11.979 16.458 1.00 95.38 189 ALA A C 1
ATOM 1523 O O . ALA A 1 189 ? 6.295 -11.203 16.940 1.00 95.38 189 ALA A O 1
ATOM 1524 N N . ARG A 1 190 ? 8.408 -11.640 16.302 1.00 92.38 190 ARG A N 1
ATOM 1525 C CA . ARG A 1 190 ? 8.982 -10.365 16.755 1.00 92.38 190 ARG A CA 1
ATOM 1526 C C . ARG A 1 190 ? 8.277 -9.142 16.158 1.00 92.38 190 ARG A C 1
ATOM 1528 O O . ARG A 1 190 ? 8.204 -8.121 16.830 1.00 92.38 190 ARG A O 1
ATOM 1535 N N . SER A 1 191 ? 7.769 -9.251 14.931 1.00 92.75 191 SER A N 1
ATOM 1536 C CA . SER A 1 191 ? 7.063 -8.164 14.245 1.00 92.75 191 SER A CA 1
ATOM 1537 C C . SER A 1 191 ? 5.642 -7.941 14.772 1.00 92.75 191 SER A C 1
ATOM 1539 O O . SER A 1 191 ? 5.170 -6.812 14.750 1.00 92.75 191 SER A O 1
ATOM 1541 N N . TRP A 1 192 ? 4.958 -8.988 15.256 1.00 96.38 192 TRP A N 1
ATOM 1542 C CA . TRP A 1 192 ? 3.520 -8.935 15.585 1.00 96.38 192 TRP A CA 1
ATOM 1543 C C . TRP A 1 192 ? 3.251 -8.824 17.074 1.00 96.38 192 TRP A C 1
ATOM 1545 O O . TRP A 1 192 ? 2.377 -8.061 17.480 1.00 96.38 192 TRP A O 1
ATOM 1555 N N . LYS A 1 193 ? 4.050 -9.512 17.895 1.00 95.94 193 LYS A N 1
ATOM 1556 C CA . LYS A 1 193 ? 3.915 -9.516 19.355 1.00 95.94 193 LYS A CA 1
ATOM 1557 C C . LYS A 1 193 ? 3.868 -8.108 19.981 1.00 95.94 193 LYS A C 1
ATOM 1559 O O . LYS A 1 193 ? 3.125 -7.929 20.942 1.00 95.94 193 LYS A O 1
ATOM 1564 N N . PRO A 1 194 ? 4.617 -7.095 19.493 1.00 95.38 194 PRO A N 1
ATOM 1565 C CA . PRO A 1 194 ? 4.522 -5.733 20.025 1.00 95.38 194 PRO A CA 1
ATOM 1566 C C . PRO A 1 194 ? 3.247 -4.975 19.626 1.00 95.38 194 PRO A C 1
ATOM 1568 O O . PRO A 1 194 ? 2.960 -3.948 20.244 1.00 95.38 194 PRO A O 1
ATOM 1571 N N . LEU A 1 195 ? 2.529 -5.437 18.595 1.00 97.44 195 LEU A N 1
ATOM 1572 C CA . LEU A 1 195 ? 1.379 -4.761 17.983 1.00 97.44 195 LEU A CA 1
ATOM 1573 C C . LEU A 1 195 ? 0.044 -5.391 18.394 1.00 97.44 195 LEU A C 1
ATOM 1575 O O . LEU A 1 195 ? -0.911 -4.666 18.678 1.00 97.44 195 LEU A O 1
ATOM 1579 N N . PHE A 1 196 ? -0.021 -6.724 18.443 1.00 98.19 196 PHE A N 1
ATOM 1580 C CA . PHE A 1 196 ? -1.228 -7.452 18.823 1.00 98.19 196 PHE A CA 1
ATOM 1581 C C . PHE A 1 196 ? -1.611 -7.145 20.279 1.00 98.19 196 PHE A C 1
ATOM 1583 O O . PHE A 1 196 ? -0.768 -7.175 21.178 1.00 98.19 196 PHE A O 1
ATOM 1590 N N . GLY A 1 197 ? -2.875 -6.787 20.502 1.00 97.56 197 GLY A N 1
ATOM 1591 C CA . GLY A 1 197 ? -3.360 -6.268 21.782 1.00 97.56 197 GLY A CA 1
ATOM 1592 C C . GLY A 1 197 ? -3.107 -4.780 22.016 1.00 97.56 197 GLY A C 1
ATOM 1593 O O . GLY A 1 197 ? -3.315 -4.299 23.129 1.00 97.56 197 GLY A O 1
ATOM 1594 N N . ARG A 1 198 ? -2.635 -4.033 21.008 1.00 96.50 198 ARG A N 1
ATOM 1595 C CA . ARG A 1 198 ? -2.317 -2.602 21.158 1.00 96.50 198 ARG A CA 1
ATOM 1596 C C . ARG A 1 198 ? -2.724 -1.740 19.971 1.00 96.50 198 ARG A C 1
ATOM 1598 O O . ARG A 1 198 ? -3.330 -0.698 20.182 1.00 96.50 198 ARG A O 1
ATOM 1605 N N . GLN A 1 199 ? -2.331 -2.128 18.762 1.00 97.44 199 GLN A N 1
ATOM 1606 C CA . GLN A 1 199 ? -2.411 -1.292 17.561 1.00 97.44 199 GLN A CA 1
ATOM 1607 C C . GLN A 1 199 ? -3.225 -2.025 16.492 1.00 97.44 199 GLN A C 1
ATOM 1609 O O . GLN A 1 199 ? -2.677 -2.629 15.567 1.00 97.44 199 GLN A O 1
ATOM 1614 N N . HIS A 1 200 ? -4.543 -2.046 16.679 1.00 98.44 200 HIS A N 1
ATOM 1615 C CA . HIS A 1 200 ? -5.475 -2.742 15.798 1.00 98.44 200 HIS A CA 1
ATOM 1616 C C . HIS A 1 200 ? -6.115 -1.770 14.809 1.00 98.44 200 HIS A C 1
ATOM 1618 O O . HIS A 1 200 ? -6.439 -0.637 15.149 1.00 98.44 200 HIS A O 1
ATOM 1624 N N . ALA A 1 201 ? -6.298 -2.233 13.580 1.00 98.25 201 ALA A N 1
ATOM 1625 C CA . ALA A 1 201 ? -6.937 -1.491 12.509 1.00 98.25 201 ALA A CA 1
ATOM 1626 C C . ALA A 1 201 ? -7.908 -2.389 11.738 1.00 98.25 201 ALA A C 1
ATOM 1628 O O . ALA A 1 201 ? -7.827 -3.620 11.804 1.00 98.25 201 ALA A O 1
ATOM 1629 N N . ILE A 1 202 ? -8.777 -1.764 10.951 1.00 97.25 202 ILE A N 1
ATOM 1630 C CA . ILE A 1 202 ? -9.502 -2.414 9.861 1.00 97.25 202 ILE A CA 1
ATOM 1631 C C . ILE A 1 202 ? -8.994 -1.853 8.541 1.00 97.25 202 ILE A C 1
ATOM 1633 O O . ILE A 1 202 ? -8.930 -0.636 8.364 1.00 97.25 202 ILE A O 1
ATOM 1637 N N . PHE A 1 203 ? -8.667 -2.737 7.601 1.00 95.50 203 PHE A N 1
ATOM 1638 C CA . PHE A 1 203 ? -8.420 -2.351 6.219 1.00 95.50 203 PHE A CA 1
ATOM 1639 C C . PHE A 1 203 ? -9.638 -2.720 5.352 1.00 95.50 203 PHE A C 1
ATOM 1641 O O . PHE A 1 203 ? -9.878 -3.907 5.121 1.00 95.50 203 PHE A O 1
ATOM 1648 N N . PRO A 1 204 ? -10.438 -1.733 4.905 1.00 91.19 204 PRO A N 1
ATOM 1649 C CA . PRO A 1 204 ? -11.631 -1.977 4.104 1.00 91.19 204 PRO A CA 1
ATOM 1650 C C . PRO A 1 204 ? -11.288 -2.165 2.624 1.00 91.19 204 PRO A C 1
ATOM 1652 O O . PRO A 1 204 ? -10.591 -1.345 2.021 1.00 91.19 204 PRO A O 1
ATOM 1655 N N . PHE A 1 205 ? -11.849 -3.193 1.993 1.00 87.94 205 PHE A N 1
ATOM 1656 C CA . PHE A 1 205 ? -11.796 -3.338 0.537 1.00 87.94 205 PHE A CA 1
ATOM 1657 C C . PHE A 1 205 ? -13.036 -4.030 -0.035 1.00 87.94 205 PHE A C 1
ATOM 1659 O O . PHE A 1 205 ? -13.814 -4.648 0.681 1.00 87.94 205 PHE A O 1
ATOM 1666 N N . ALA A 1 206 ? -13.249 -3.883 -1.341 1.00 88.19 206 ALA A N 1
ATOM 1667 C CA . ALA A 1 206 ? -14.409 -4.408 -2.058 1.00 88.19 206 ALA A CA 1
ATOM 1668 C C . ALA A 1 206 ? -14.183 -5.818 -2.630 1.00 88.19 206 ALA A C 1
ATOM 1670 O O . ALA A 1 206 ? -15.130 -6.558 -2.870 1.00 88.19 206 ALA A O 1
ATOM 1671 N N . ASN A 1 207 ? -12.936 -6.160 -2.950 1.00 88.88 207 ASN A N 1
ATOM 1672 C CA . ASN A 1 207 ? -12.510 -7.475 -3.437 1.00 88.88 207 ASN A CA 1
ATOM 1673 C C . ASN A 1 207 ? -10.989 -7.592 -3.324 1.00 88.88 207 ASN A C 1
ATOM 1675 O O . ASN A 1 207 ? -10.286 -6.586 -3.172 1.00 88.88 207 ASN A O 1
ATOM 1679 N N . PHE A 1 208 ? -10.484 -8.817 -3.430 1.00 91.06 208 PHE A N 1
ATOM 1680 C CA . PHE A 1 208 ? -9.053 -9.095 -3.421 1.00 91.06 208 PHE A CA 1
ATOM 1681 C C . PHE A 1 208 ? -8.630 -9.961 -4.602 1.00 91.06 208 PHE A C 1
ATOM 1683 O O . PHE A 1 208 ? -9.445 -10.629 -5.238 1.00 91.06 208 PHE A O 1
ATOM 1690 N N . PHE A 1 209 ? -7.336 -9.911 -4.900 1.00 91.44 209 PHE A N 1
ATOM 1691 C CA . PHE A 1 209 ? -6.723 -10.611 -6.017 1.00 91.44 209 PHE A CA 1
ATOM 1692 C C . PHE A 1 209 ? -5.533 -11.415 -5.539 1.00 91.44 209 PHE A C 1
ATOM 1694 O O . PHE A 1 209 ? -4.749 -10.958 -4.695 1.00 91.44 209 PHE A O 1
ATOM 1701 N N . GLU A 1 210 ? -5.371 -12.582 -6.135 1.00 89.88 210 GLU A N 1
ATOM 1702 C CA . GLU A 1 210 ? -4.303 -13.492 -5.793 1.00 89.88 210 GLU A CA 1
ATOM 1703 C C . GLU A 1 210 ? -3.783 -14.258 -7.023 1.00 89.88 210 GLU A C 1
ATOM 1705 O O . GLU A 1 210 ? -4.521 -14.505 -7.974 1.00 89.88 210 GLU A O 1
ATOM 1710 N N . TRP A 1 211 ? -2.496 -14.618 -7.009 1.00 89.25 211 TRP A N 1
ATOM 1711 C CA . TRP A 1 211 ? -1.833 -15.344 -8.099 1.00 89.25 211 TRP A CA 1
ATOM 1712 C C . TRP A 1 211 ? -1.798 -16.847 -7.837 1.00 89.25 211 TRP A C 1
ATOM 1714 O O . TRP A 1 211 ? -1.128 -17.282 -6.902 1.00 89.25 211 TRP A O 1
ATOM 1724 N N . VAL A 1 212 ? -2.422 -17.640 -8.704 1.00 87.56 212 VAL A N 1
ATOM 1725 C CA . VAL A 1 212 ? -2.378 -19.108 -8.641 1.00 87.56 212 VAL A CA 1
ATOM 1726 C C . VAL A 1 212 ? -1.597 -19.685 -9.806 1.00 87.56 212 VAL A C 1
ATOM 1728 O O . VAL A 1 212 ? -1.529 -19.095 -10.885 1.00 87.56 212 VAL A O 1
ATOM 1731 N N . GLU A 1 213 ? -1.075 -20.892 -9.625 1.00 88.31 213 GLU A N 1
ATOM 1732 C CA . GLU A 1 213 ? -0.618 -21.703 -10.747 1.00 88.31 213 GLU A CA 1
ATOM 1733 C C . GLU A 1 213 ? -1.782 -22.527 -11.311 1.00 88.31 213 GLU A C 1
ATOM 1735 O O . GLU A 1 213 ? -2.416 -23.304 -10.599 1.00 88.31 213 GLU A O 1
ATOM 1740 N N . ARG A 1 214 ? -2.062 -22.370 -12.609 1.00 85.25 214 ARG A N 1
ATOM 1741 C CA . ARG A 1 214 ? -2.992 -23.209 -13.381 1.00 85.25 214 ARG A CA 1
ATOM 1742 C C . ARG A 1 214 ? -2.318 -23.643 -14.673 1.00 85.25 214 ARG A C 1
ATOM 1744 O O . ARG A 1 214 ? -1.790 -22.809 -15.403 1.00 85.25 214 ARG A O 1
ATOM 1751 N N . ASP A 1 215 ? -2.302 -24.947 -14.938 1.00 87.19 215 ASP A N 1
ATOM 1752 C CA . ASP A 1 215 ? -1.698 -25.542 -16.141 1.00 87.19 215 ASP A CA 1
ATOM 1753 C C . ASP A 1 215 ? -0.252 -25.067 -16.409 1.00 87.19 215 ASP A C 1
ATOM 1755 O O . ASP A 1 215 ? 0.137 -24.772 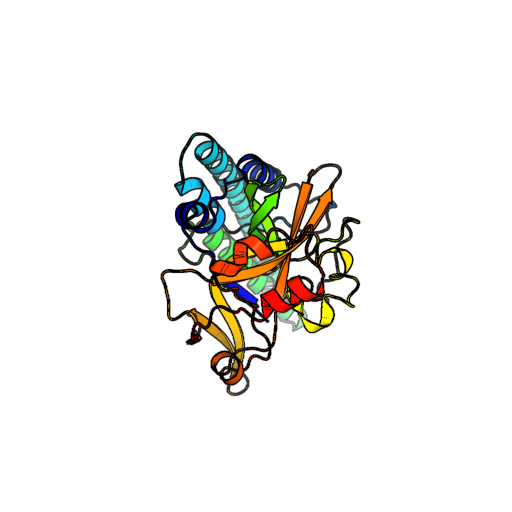-17.541 1.00 87.19 215 ASP A O 1
ATOM 1759 N N . GLY A 1 216 ? 0.548 -24.934 -15.343 1.00 87.75 216 GLY A N 1
ATOM 1760 C CA . GLY A 1 216 ? 1.938 -24.465 -15.416 1.00 87.75 216 GLY A CA 1
ATOM 1761 C C . GLY A 1 216 ? 2.100 -22.971 -15.724 1.00 87.75 216 GLY A C 1
ATOM 1762 O O . GLY A 1 216 ? 3.202 -22.531 -16.054 1.00 87.75 216 GLY A O 1
ATOM 1763 N N . LYS A 1 217 ? 1.023 -22.180 -15.642 1.00 88.12 217 LYS A N 1
ATOM 1764 C CA . LYS A 1 217 ? 1.036 -20.725 -15.827 1.00 88.12 217 LYS A CA 1
ATOM 1765 C C . LYS A 1 217 ? 0.555 -20.018 -14.567 1.00 88.12 217 LYS A C 1
ATOM 1767 O O . LYS A 1 217 ? -0.432 -20.421 -13.957 1.00 88.12 217 LYS A O 1
ATOM 1772 N N . SER A 1 218 ? 1.231 -18.926 -14.223 1.00 90.62 218 SER A N 1
ATOM 1773 C CA . SER A 1 218 ? 0.767 -18.014 -13.180 1.00 90.62 218 SER A CA 1
ATOM 1774 C C . SER A 1 218 ? -0.384 -17.173 -13.728 1.00 90.62 218 SER A C 1
ATOM 1776 O O . SER A 1 218 ? -0.218 -16.470 -14.729 1.00 90.62 218 SER A O 1
ATOM 1778 N N . VAL A 1 219 ? -1.554 -17.285 -13.105 1.00 90.75 219 VAL A N 1
ATOM 1779 C CA . VAL A 1 219 ? -2.760 -16.533 -13.456 1.00 90.75 219 VAL A CA 1
ATOM 1780 C C . VAL A 1 219 ? -3.286 -15.808 -12.230 1.00 90.75 219 VAL A C 1
ATOM 1782 O O . VAL A 1 219 ? -3.275 -16.336 -11.120 1.00 90.75 219 VAL A O 1
ATOM 1785 N N . GLU A 1 220 ? -3.753 -14.586 -12.433 1.00 92.00 220 GLU A N 1
ATOM 1786 C CA . GLU A 1 220 ? -4.345 -13.797 -11.365 1.00 92.00 220 GLU A CA 1
ATOM 1787 C C . GLU A 1 220 ? -5.847 -14.064 -11.281 1.00 92.00 220 GLU A C 1
ATOM 1789 O O . GLU A 1 220 ? -6.556 -14.038 -12.289 1.00 92.00 220 GLU A O 1
ATOM 1794 N N . ILE A 1 221 ? -6.335 -14.324 -10.073 1.00 90.69 221 ILE A N 1
ATOM 1795 C CA . ILE A 1 221 ? -7.738 -14.570 -9.766 1.00 90.69 221 ILE A CA 1
ATOM 1796 C C . ILE A 1 221 ? -8.262 -13.428 -8.911 1.00 90.69 221 ILE A C 1
ATOM 1798 O O . ILE A 1 221 ? -7.655 -13.055 -7.908 1.00 90.69 221 ILE A O 1
ATOM 1802 N N . LYS A 1 222 ? -9.423 -12.902 -9.295 1.00 91.81 222 LYS A N 1
ATOM 1803 C CA . LYS A 1 222 ? -10.212 -11.956 -8.511 1.00 91.81 222 LYS A CA 1
ATOM 1804 C C . LYS A 1 222 ? -11.252 -12.716 -7.692 1.00 91.81 222 LYS A C 1
ATOM 1806 O O . LYS A 1 222 ? -12.029 -13.468 -8.274 1.00 91.81 222 LYS A O 1
ATOM 1811 N N . PHE A 1 223 ? -11.314 -12.450 -6.392 1.00 90.19 223 PHE A N 1
ATOM 1812 C CA . PHE A 1 223 ? -12.322 -12.970 -5.466 1.00 90.19 223 PHE A CA 1
ATOM 1813 C C . PHE A 1 223 ? -13.294 -11.858 -5.073 1.00 90.19 223 PHE A C 1
ATOM 1815 O O . PHE A 1 223 ? -12.869 -10.820 -4.562 1.00 90.19 223 PHE A O 1
ATOM 1822 N N . ASN A 1 224 ? -14.590 -12.063 -5.312 1.00 88.81 224 ASN A N 1
ATOM 1823 C CA . ASN A 1 224 ? -15.650 -11.129 -4.933 1.00 88.81 224 ASN A CA 1
ATOM 1824 C C . ASN A 1 224 ? -16.503 -11.755 -3.824 1.00 88.81 224 ASN A C 1
ATOM 1826 O O . ASN A 1 224 ? -16.877 -12.919 -3.966 1.00 88.81 224 ASN A O 1
ATOM 1830 N N . PRO A 1 225 ? -16.828 -11.018 -2.750 1.00 86.62 225 PRO A N 1
ATOM 1831 C CA . PRO A 1 225 ? -17.834 -11.471 -1.801 1.00 86.62 225 PRO A CA 1
ATOM 1832 C C . PRO A 1 225 ? -19.208 -11.483 -2.482 1.00 86.62 225 PRO A C 1
ATOM 1834 O O . PRO A 1 225 ? -19.534 -10.562 -3.233 1.00 86.62 225 PRO A O 1
ATOM 1837 N N . ASP A 1 226 ? -20.014 -12.505 -2.205 1.00 80.75 226 ASP A N 1
ATOM 1838 C CA . ASP A 1 226 ? -21.379 -12.596 -2.738 1.00 80.75 226 ASP A CA 1
ATOM 1839 C C . ASP A 1 226 ? -22.317 -11.510 -2.173 1.00 80.75 226 ASP A C 1
ATOM 1841 O O . ASP A 1 226 ? -23.274 -11.110 -2.837 1.00 80.75 226 ASP A O 1
ATOM 1845 N N . SER A 1 227 ? -22.040 -10.987 -0.971 1.00 70.50 227 SER A N 1
ATOM 1846 C CA . SER A 1 227 ? -22.712 -9.794 -0.448 1.00 70.50 227 SER A CA 1
ATOM 1847 C C . SER A 1 227 ? -21.957 -8.532 -0.870 1.00 70.50 227 SER A C 1
ATOM 1849 O O . SER A 1 227 ? -20.859 -8.238 -0.399 1.00 70.50 227 SER A O 1
ATOM 1851 N N . HIS A 1 228 ? -22.564 -7.748 -1.760 1.00 60.81 228 HIS A N 1
ATOM 1852 C CA . HIS A 1 228 ? -21.993 -6.473 -2.202 1.00 60.81 228 HIS A CA 1
ATOM 1853 C C . HIS A 1 228 ? -22.167 -5.335 -1.181 1.00 60.81 228 HIS A C 1
ATOM 1855 O O . HIS A 1 228 ? -21.442 -4.345 -1.260 1.00 60.81 228 HIS A O 1
ATOM 1861 N N . ASP A 1 229 ? -23.086 -5.482 -0.221 1.00 58.09 229 ASP A N 1
ATOM 1862 C CA . ASP A 1 229 ? -23.574 -4.355 0.584 1.00 58.09 229 ASP A CA 1
ATOM 1863 C C . ASP A 1 229 ? -22.746 -4.046 1.841 1.00 58.09 229 ASP A C 1
ATOM 1865 O O . ASP A 1 229 ? -22.782 -2.911 2.309 1.00 58.09 229 ASP A O 1
ATOM 1869 N N . SER A 1 230 ? -21.985 -5.003 2.385 1.00 61.12 230 SER A N 1
ATOM 1870 C CA . SER A 1 230 ? -21.259 -4.814 3.656 1.00 61.12 230 SER A CA 1
ATOM 1871 C C . SER A 1 230 ? -19.770 -4.487 3.505 1.00 61.12 230 SER A C 1
ATOM 1873 O O . SER A 1 230 ? -19.166 -3.986 4.446 1.00 61.12 230 SER A O 1
ATOM 1875 N N . GLY A 1 231 ? -19.164 -4.694 2.331 1.00 74.44 231 GLY A N 1
ATOM 1876 C CA . GLY A 1 231 ? -17.714 -4.554 2.151 1.00 74.44 231 GLY A CA 1
ATOM 1877 C C . GLY A 1 231 ? -16.906 -5.599 2.938 1.00 74.44 231 GLY A C 1
ATOM 1878 O O . GLY A 1 231 ? -17.419 -6.327 3.782 1.00 74.44 231 GLY A O 1
ATOM 1879 N N . MET A 1 232 ? -15.611 -5.724 2.640 1.00 88.81 232 MET A N 1
ATOM 1880 C CA . MET A 1 232 ? -14.733 -6.695 3.297 1.00 88.81 232 MET A CA 1
ATOM 1881 C C . MET A 1 232 ? -13.890 -5.997 4.371 1.00 88.81 232 MET A C 1
ATOM 1883 O O . MET A 1 232 ? -13.115 -5.087 4.067 1.00 88.81 232 MET A O 1
ATOM 1887 N N . HIS A 1 233 ? -14.027 -6.422 5.630 1.00 92.19 233 HIS A N 1
ATOM 1888 C CA . HIS A 1 233 ? -13.410 -5.773 6.793 1.00 92.19 233 HIS A CA 1
ATOM 1889 C C . HIS A 1 233 ? -12.180 -6.542 7.288 1.00 92.19 233 HIS A C 1
ATOM 1891 O O . HIS A 1 233 ? -12.263 -7.323 8.239 1.00 92.19 233 HIS A O 1
ATOM 1897 N N . ALA A 1 234 ? -11.029 -6.361 6.637 1.00 95.44 234 ALA A N 1
ATOM 1898 C CA . ALA A 1 234 ? -9.841 -7.125 7.002 1.00 95.44 234 ALA A CA 1
ATOM 1899 C C . ALA A 1 234 ? -9.277 -6.675 8.358 1.00 95.44 234 ALA A C 1
ATOM 1901 O O . ALA A 1 234 ? -8.815 -5.535 8.504 1.00 95.44 234 ALA A O 1
ATOM 1902 N N . ALA A 1 235 ? -9.251 -7.594 9.328 1.00 97.88 235 ALA A N 1
ATOM 1903 C CA . ALA A 1 235 ? -8.517 -7.420 10.574 1.00 97.88 235 ALA A CA 1
ATOM 1904 C C . ALA A 1 235 ? -7.061 -7.085 10.250 1.00 97.88 235 ALA A C 1
ATOM 1906 O O . ALA A 1 235 ? -6.423 -7.759 9.442 1.00 97.88 235 ALA A O 1
ATOM 1907 N N . SER A 1 236 ? -6.534 -6.023 10.845 1.00 98.31 236 SER A N 1
ATOM 1908 C CA . SER A 1 236 ? -5.196 -5.522 10.552 1.00 98.31 236 SER A CA 1
ATOM 1909 C C . SER A 1 236 ? -4.488 -5.070 11.823 1.00 98.31 236 SER A C 1
ATOM 1911 O O . SER A 1 236 ? -5.118 -4.706 12.815 1.00 98.31 236 SER A O 1
ATOM 1913 N N . LEU A 1 237 ? -3.160 -5.074 11.778 1.00 98.56 237 LEU A N 1
ATOM 1914 C CA . LEU A 1 237 ? -2.294 -4.491 12.800 1.00 98.56 237 LEU A CA 1
ATOM 1915 C C . LEU A 1 237 ? -1.532 -3.327 12.196 1.00 98.56 237 LEU A C 1
ATOM 1917 O O . LEU A 1 237 ? -1.080 -3.434 11.054 1.00 98.56 237 LEU A O 1
ATOM 1921 N N . TYR A 1 238 ? -1.344 -2.255 12.958 1.00 98.38 238 TYR A N 1
ATOM 1922 C CA . TYR A 1 238 ? -0.565 -1.106 12.512 1.00 98.38 238 TYR A CA 1
ATOM 1923 C C . TYR A 1 238 ? 0.600 -0.789 13.447 1.00 98.38 238 TYR A C 1
ATOM 1925 O O . TYR A 1 238 ? 0.628 -1.178 14.609 1.00 98.38 238 TYR A O 1
ATOM 1933 N N . GLU A 1 239 ? 1.599 -0.097 12.922 1.00 97.19 239 GLU A N 1
ATOM 1934 C CA . GLU A 1 239 ? 2.716 0.451 13.674 1.00 97.19 239 GLU A CA 1
ATOM 1935 C C . GLU A 1 239 ? 2.892 1.929 13.328 1.00 97.19 239 GLU A C 1
ATOM 1937 O O . GLU A 1 239 ? 2.582 2.372 12.219 1.00 97.19 239 GLU A O 1
ATOM 1942 N N . VAL A 1 240 ? 3.388 2.683 14.306 1.00 96.44 240 VAL A N 1
ATOM 1943 C CA . VAL A 1 240 ? 3.664 4.111 14.202 1.00 96.44 240 VAL A CA 1
ATOM 1944 C C . VAL A 1 240 ? 5.163 4.327 14.343 1.00 96.44 240 VAL A C 1
ATOM 1946 O O . VAL A 1 240 ? 5.759 3.930 15.347 1.00 96.44 240 VAL A O 1
ATOM 1949 N N . TYR A 1 241 ? 5.757 4.990 13.358 1.00 94.50 241 TYR A N 1
ATOM 1950 C CA . TYR A 1 241 ? 7.120 5.495 13.410 1.00 94.50 241 TYR A CA 1
ATOM 1951 C C . TYR A 1 241 ? 7.100 7.024 13.382 1.00 94.50 241 TYR A C 1
ATOM 1953 O O . TYR A 1 241 ? 6.456 7.624 12.524 1.00 94.50 241 TYR A O 1
ATOM 1961 N N . GLN A 1 242 ? 7.809 7.659 14.316 1.00 94.19 242 GLN A N 1
ATOM 1962 C CA . GLN A 1 242 ? 7.983 9.108 14.324 1.00 94.19 242 GLN A CA 1
ATOM 1963 C C . GLN A 1 242 ? 9.242 9.463 13.532 1.00 94.19 242 GLN A C 1
ATOM 1965 O O . GLN A 1 242 ? 10.355 9.386 14.052 1.00 94.19 242 GLN A O 1
ATOM 1970 N N . HIS A 1 243 ? 9.065 9.846 12.272 1.00 90.25 243 HIS A N 1
ATOM 1971 C CA . HIS A 1 243 ? 10.161 10.307 11.435 1.00 90.25 243 HIS A CA 1
ATOM 1972 C C . HIS A 1 243 ? 10.553 11.748 11.823 1.00 90.25 243 HIS A C 1
ATOM 1974 O O . HIS A 1 243 ? 9.661 12.585 11.995 1.00 90.25 243 HIS A O 1
ATOM 1980 N N . PRO A 1 244 ? 11.856 12.083 11.918 1.00 86.31 244 PRO A N 1
ATOM 1981 C CA . PRO A 1 244 ? 12.309 13.429 12.291 1.00 86.31 244 PRO A CA 1
ATOM 1982 C C . PRO A 1 244 ? 11.769 14.548 11.386 1.00 86.31 244 PRO A C 1
ATOM 1984 O O . PRO A 1 244 ? 11.330 15.579 11.879 1.00 86.31 244 PRO A O 1
ATOM 1987 N N . GLU A 1 245 ? 11.771 14.325 10.069 1.00 82.00 245 GLU A N 1
ATOM 1988 C CA . GLU A 1 245 ? 11.326 15.313 9.069 1.00 82.00 245 GLU A CA 1
ATOM 1989 C C . GLU A 1 245 ? 9.891 15.089 8.564 1.00 82.00 245 GLU A C 1
ATOM 1991 O O . GLU A 1 245 ? 9.094 16.020 8.486 1.00 82.00 245 GLU A O 1
ATOM 1996 N N . LEU A 1 246 ? 9.535 13.841 8.242 1.00 82.50 246 LEU A N 1
ATOM 1997 C CA . LEU A 1 246 ? 8.221 13.480 7.711 1.00 82.50 246 LEU A CA 1
ATOM 1998 C C . LEU A 1 246 ? 7.120 13.394 8.776 1.00 82.50 246 LEU A C 1
ATOM 2000 O O . LEU A 1 246 ? 5.952 13.202 8.440 1.00 82.50 246 LEU A O 1
ATOM 2004 N N . GLY A 1 247 ? 7.453 13.545 10.054 1.00 87.94 247 GLY A N 1
ATOM 2005 C CA . GLY A 1 247 ? 6.490 13.403 11.134 1.00 87.94 247 GLY A CA 1
ATOM 2006 C C . GLY A 1 247 ? 6.006 11.961 11.286 1.00 87.94 247 GLY A C 1
ATOM 2007 O O . GLY A 1 247 ? 6.763 11.005 11.123 1.00 87.94 247 GLY A O 1
ATOM 2008 N N . GLN A 1 248 ? 4.740 11.797 11.652 1.00 92.50 248 GLN A N 1
ATOM 2009 C CA . GLN A 1 248 ? 4.193 10.486 11.965 1.00 92.50 248 GLN A CA 1
ATOM 2010 C C . GLN A 1 248 ? 3.950 9.651 10.699 1.00 92.50 248 GLN A C 1
ATOM 2012 O O . GLN A 1 248 ? 3.199 10.051 9.814 1.00 92.50 248 GLN A O 1
ATOM 2017 N N . ILE A 1 249 ? 4.530 8.452 10.652 1.00 93.06 249 ILE A N 1
ATOM 2018 C CA . ILE A 1 249 ? 4.329 7.465 9.591 1.00 93.06 249 ILE A CA 1
ATOM 2019 C C . ILE A 1 249 ? 3.592 6.268 10.182 1.00 93.06 249 ILE A C 1
ATOM 2021 O O . ILE A 1 249 ? 4.120 5.562 11.045 1.00 93.06 249 ILE A O 1
ATOM 2025 N N . ARG A 1 250 ? 2.375 6.022 9.691 1.00 96.56 250 ARG A N 1
ATOM 2026 C CA . ARG A 1 250 ? 1.626 4.799 9.988 1.00 96.56 250 ARG A CA 1
ATOM 2027 C C . ARG A 1 250 ? 1.898 3.751 8.923 1.00 96.56 250 ARG A C 1
ATOM 2029 O O . ARG A 1 250 ? 1.941 4.038 7.728 1.00 96.56 250 ARG A O 1
ATOM 2036 N N . SER A 1 251 ? 2.062 2.516 9.362 1.00 97.19 251 SER A N 1
ATOM 2037 C CA . SER A 1 251 ? 2.212 1.354 8.496 1.00 97.19 251 SER A CA 1
ATOM 2038 C C . SER A 1 251 ? 1.363 0.208 9.014 1.00 97.19 251 SER A C 1
ATOM 2040 O O . SER A 1 251 ? 1.098 0.159 10.207 1.00 97.19 251 SER A O 1
ATOM 2042 N N . PHE A 1 252 ? 0.915 -0.701 8.156 1.00 98.12 252 PHE A N 1
ATOM 2043 C CA . PHE A 1 252 ? 0.027 -1.779 8.573 1.00 98.12 252 PHE A CA 1
ATOM 2044 C C . PHE A 1 252 ? 0.290 -3.103 7.857 1.00 98.12 252 PHE A C 1
ATOM 2046 O O . PHE A 1 252 ? 0.967 -3.170 6.826 1.00 98.12 252 PHE A O 1
ATOM 2053 N N . SER A 1 253 ? -0.263 -4.162 8.443 1.00 97.81 253 SER A N 1
ATOM 2054 C CA . SER A 1 253 ? -0.335 -5.511 7.891 1.00 97.81 253 SER A CA 1
ATOM 2055 C C . SER A 1 253 ? -1.737 -6.078 8.085 1.00 97.81 253 SER A C 1
ATOM 2057 O O . SER A 1 253 ? -2.359 -5.818 9.115 1.00 97.81 253 SER A O 1
ATOM 2059 N N . MET A 1 254 ? -2.219 -6.877 7.137 1.00 96.88 254 MET A N 1
ATOM 2060 C CA . MET A 1 254 ? -3.481 -7.603 7.302 1.00 96.88 254 MET A CA 1
ATOM 2061 C C . MET A 1 254 ? -3.249 -8.915 8.035 1.00 96.88 254 MET A C 1
ATOM 2063 O O . MET A 1 254 ? -2.300 -9.641 7.734 1.00 96.88 254 MET A O 1
ATOM 2067 N N . VAL A 1 255 ? -4.144 -9.252 8.952 1.00 97.69 255 VAL A N 1
ATOM 2068 C CA . VAL A 1 255 ? -4.155 -10.558 9.595 1.00 97.69 255 VAL A CA 1
ATOM 2069 C C . VAL A 1 255 ? -4.691 -11.579 8.598 1.00 97.69 255 VAL A C 1
ATOM 2071 O O . VAL A 1 255 ? -5.734 -11.385 7.976 1.00 97.69 255 VAL A O 1
ATOM 2074 N N . THR A 1 256 ? -3.963 -12.675 8.431 1.00 96.44 256 THR A N 1
ATOM 2075 C CA . THR A 1 256 ? -4.347 -13.778 7.545 1.00 96.44 256 THR A CA 1
ATOM 2076 C C . THR A 1 256 ? -4.532 -15.059 8.332 1.00 96.44 256 THR A C 1
ATOM 2078 O O . THR A 1 256 ? -3.906 -15.254 9.381 1.00 96.44 256 THR A O 1
ATOM 2081 N N . ASP A 1 257 ? -5.317 -15.969 7.771 1.00 95.38 257 ASP A N 1
ATOM 2082 C CA . ASP A 1 257 ? -5.533 -17.313 8.291 1.00 95.38 257 ASP A CA 1
ATOM 2083 C C . ASP A 1 257 ? -5.647 -18.346 7.164 1.00 95.38 257 ASP A C 1
ATOM 2085 O O . ASP A 1 257 ? -5.427 -18.023 5.991 1.00 95.38 257 ASP A O 1
ATOM 2089 N N . GLU A 1 258 ? -5.946 -19.591 7.528 1.00 93.25 258 GLU A N 1
ATOM 2090 C CA . GLU A 1 258 ? -6.393 -20.610 6.584 1.00 93.25 258 GLU A CA 1
ATOM 2091 C C . GLU A 1 258 ? -7.575 -20.098 5.735 1.00 93.25 258 GLU A C 1
ATOM 2093 O O . GLU A 1 258 ? -8.474 -19.418 6.251 1.00 93.25 258 GLU A O 1
ATOM 2098 N N . PRO A 1 259 ? -7.560 -20.373 4.420 1.00 92.38 259 PRO A N 1
ATOM 2099 C CA . PRO A 1 259 ? -8.567 -19.901 3.488 1.00 92.38 259 PRO A CA 1
ATOM 2100 C C . PRO A 1 259 ? -9.858 -20.722 3.593 1.00 92.38 259 PRO A C 1
ATOM 2102 O O . PRO A 1 259 ? -9.817 -21.899 3.955 1.00 92.38 259 PRO A O 1
ATOM 2105 N N . PRO A 1 260 ? -11.011 -20.145 3.216 1.00 91.69 260 PRO A N 1
ATOM 2106 C CA . PRO A 1 260 ? -12.229 -20.923 3.018 1.00 91.69 260 PRO A CA 1
ATOM 2107 C C . PRO A 1 260 ? -12.090 -21.885 1.815 1.00 91.69 260 PRO A C 1
ATOM 2109 O O . PRO A 1 260 ? -11.212 -21.680 0.963 1.00 91.69 260 PRO A O 1
ATOM 2112 N N . PRO A 1 261 ? -12.944 -22.926 1.715 1.00 92.38 261 PRO A N 1
ATOM 2113 C CA . PRO A 1 261 ? -12.805 -23.992 0.719 1.00 92.38 261 PRO A CA 1
ATOM 2114 C C . PRO A 1 261 ? -12.691 -23.516 -0.733 1.00 92.38 261 PRO A C 1
ATOM 2116 O O . PRO A 1 261 ? -11.908 -24.071 -1.497 1.00 92.38 261 PRO A O 1
ATOM 2119 N N . GLU A 1 262 ? -13.427 -22.482 -1.128 1.00 90.69 262 GLU A N 1
ATOM 2120 C CA . GLU A 1 262 ? -13.438 -21.947 -2.491 1.00 90.69 262 GLU A CA 1
ATOM 2121 C C . GLU A 1 262 ? -12.150 -21.196 -2.861 1.00 90.69 262 GLU A C 1
ATOM 2123 O O . GLU A 1 262 ? -11.699 -21.263 -4.005 1.00 90.69 262 GLU A O 1
ATOM 2128 N N . VAL A 1 263 ? -11.509 -20.538 -1.890 1.00 90.62 263 VAL A N 1
ATOM 2129 C CA . VAL A 1 263 ? -10.199 -19.892 -2.072 1.00 90.62 263 VAL A CA 1
ATOM 2130 C C . VAL A 1 263 ? -9.094 -20.952 -2.084 1.00 90.62 263 VAL A C 1
ATOM 2132 O O . VAL A 1 263 ? -8.180 -20.882 -2.908 1.00 90.62 263 VAL A O 1
ATOM 2135 N N . ALA A 1 264 ? -9.215 -21.978 -1.234 1.00 92.00 264 ALA A N 1
ATOM 2136 C CA . ALA A 1 264 ? -8.318 -23.131 -1.234 1.00 92.00 264 ALA A CA 1
ATOM 2137 C C . ALA A 1 264 ? -8.346 -23.878 -2.574 1.00 92.00 264 ALA A C 1
ATOM 2139 O O . ALA A 1 264 ? -7.305 -24.098 -3.193 1.00 92.00 264 ALA A O 1
ATOM 2140 N N . ALA A 1 265 ? -9.547 -24.196 -3.063 1.00 90.00 265 ALA A N 1
ATOM 2141 C CA . ALA A 1 265 ? -9.765 -24.887 -4.330 1.00 90.00 265 ALA A CA 1
ATOM 2142 C C . ALA A 1 265 ? -9.250 -24.094 -5.540 1.00 90.00 265 ALA A C 1
ATOM 2144 O O . ALA A 1 265 ? -8.882 -24.685 -6.554 1.00 90.00 265 ALA A O 1
ATOM 2145 N N . ALA A 1 266 ? -9.194 -22.762 -5.442 1.00 87.56 266 ALA A N 1
ATOM 2146 C CA . ALA A 1 266 ? -8.626 -21.929 -6.490 1.00 87.56 266 ALA A CA 1
ATOM 2147 C C . ALA A 1 266 ? -7.093 -22.040 -6.586 1.00 87.56 266 ALA A C 1
ATOM 2149 O O . ALA A 1 266 ? -6.569 -21.773 -7.668 1.00 87.56 266 ALA A O 1
ATOM 2150 N N . GLY A 1 267 ? -6.406 -22.462 -5.514 1.00 86.06 267 GLY A N 1
ATOM 2151 C CA . GLY A 1 267 ? -4.950 -22.645 -5.458 1.00 86.06 267 GLY A CA 1
ATOM 2152 C C . GLY A 1 267 ? -4.236 -21.831 -4.372 1.00 86.06 267 GLY A C 1
ATOM 2153 O O . GLY A 1 267 ? -3.018 -21.681 -4.441 1.00 86.06 267 GLY A O 1
ATOM 2154 N N . HIS A 1 268 ? -4.962 -21.284 -3.390 1.00 87.00 268 HIS A N 1
ATOM 2155 C CA . HIS A 1 268 ? -4.384 -20.464 -2.323 1.00 87.00 268 HIS A CA 1
ATOM 2156 C C . HIS A 1 268 ? -4.390 -21.139 -0.964 1.00 87.00 268 HIS A C 1
ATOM 2158 O O . HIS A 1 268 ? -5.336 -21.808 -0.587 1.00 87.00 268 HIS A O 1
ATOM 2164 N N . ASP A 1 269 ? -3.344 -20.895 -0.186 1.00 89.38 269 ASP A N 1
ATOM 2165 C CA . ASP A 1 269 ? -3.131 -21.483 1.135 1.00 89.38 269 ASP A CA 1
ATOM 2166 C C . ASP A 1 269 ? -3.450 -20.519 2.285 1.00 89.38 269 ASP A C 1
ATOM 2168 O O . ASP A 1 269 ? -3.337 -20.890 3.453 1.00 89.38 269 ASP A O 1
ATOM 2172 N N . ARG A 1 270 ? -3.811 -19.267 1.972 1.00 90.62 270 ARG A N 1
ATOM 2173 C CA . ARG A 1 270 ? -4.047 -18.192 2.942 1.00 90.62 270 ARG A CA 1
ATOM 2174 C C . ARG A 1 270 ? -5.094 -17.207 2.444 1.00 90.62 270 ARG A C 1
ATOM 2176 O O . ARG A 1 270 ? -5.101 -16.867 1.265 1.00 90.62 270 ARG A O 1
ATOM 2183 N N . CYS A 1 271 ? -5.885 -16.671 3.366 1.00 92.56 271 CYS A N 1
ATOM 2184 C CA . CYS A 1 271 ? -6.871 -15.623 3.106 1.00 92.56 271 CYS A CA 1
ATOM 2185 C C . CYS A 1 271 ? -6.809 -14.556 4.216 1.00 92.56 271 CYS A C 1
ATOM 2187 O O . CYS A 1 271 ? -6.474 -14.896 5.356 1.00 92.56 271 CYS A O 1
ATOM 2189 N N . PRO A 1 272 ? -7.079 -13.269 3.929 1.00 94.12 272 PRO A N 1
ATOM 2190 C CA . PRO A 1 272 ? -7.280 -12.278 4.982 1.00 94.12 272 PRO A CA 1
ATOM 2191 C C . PRO A 1 272 ? -8.447 -12.665 5.898 1.00 94.12 272 PRO A C 1
ATOM 2193 O O . PRO A 1 272 ? -9.428 -13.263 5.458 1.00 94.12 272 PRO A O 1
ATOM 2196 N N . ILE A 1 273 ? -8.348 -12.320 7.180 1.00 95.38 273 ILE A N 1
ATOM 2197 C CA . ILE A 1 273 ? -9.452 -12.500 8.124 1.00 95.38 273 ILE A CA 1
ATOM 2198 C C . ILE A 1 273 ? -10.400 -11.315 7.985 1.00 95.38 273 ILE A C 1
ATOM 2200 O O . ILE A 1 273 ? -10.085 -10.206 8.416 1.00 95.38 273 ILE A O 1
ATOM 2204 N N . PHE A 1 274 ? -11.566 -11.564 7.399 1.00 94.19 274 PHE A N 1
ATOM 2205 C CA . PHE A 1 274 ? -12.665 -10.608 7.350 1.00 94.19 274 PHE A CA 1
ATOM 2206 C C . PHE A 1 274 ? -13.527 -10.766 8.587 1.00 94.19 274 PHE A C 1
ATOM 2208 O O . PHE A 1 274 ? -14.132 -11.818 8.773 1.00 94.19 274 PHE A O 1
ATOM 2215 N N . LEU A 1 275 ? -13.553 -9.754 9.449 1.00 94.50 275 LEU A N 1
ATOM 2216 C CA . LEU A 1 275 ? -14.349 -9.795 10.672 1.00 94.50 275 LEU A CA 1
ATOM 2217 C C . LEU A 1 275 ? -15.830 -9.609 10.360 1.00 94.50 275 LEU A C 1
ATOM 2219 O O . LEU A 1 275 ? -16.184 -8.782 9.518 1.00 94.50 275 LEU A O 1
ATOM 2223 N N . ALA A 1 276 ? -16.675 -10.330 11.096 1.00 92.06 276 ALA A N 1
ATOM 2224 C CA . ALA A 1 276 ? -18.092 -10.014 11.157 1.00 92.06 276 ALA A CA 1
ATOM 2225 C C . ALA A 1 276 ? -18.278 -8.577 11.665 1.00 92.06 276 ALA A C 1
ATOM 2227 O O . ALA A 1 276 ? -17.551 -8.113 12.553 1.00 92.06 276 ALA A O 1
ATOM 2228 N N . TYR A 1 277 ? -19.255 -7.872 11.096 1.00 89.25 277 TYR A N 1
ATOM 2229 C CA . TYR A 1 277 ? -19.444 -6.442 11.344 1.00 89.25 277 TYR A CA 1
ATOM 2230 C C . TYR A 1 277 ? -19.604 -6.107 12.839 1.00 89.25 277 TYR A C 1
ATOM 2232 O O . TYR A 1 277 ? -19.002 -5.160 13.342 1.00 89.25 277 TYR A O 1
ATOM 2240 N N . ASP A 1 278 ? -20.324 -6.947 13.588 1.00 92.00 278 ASP A N 1
ATOM 2241 C CA . ASP A 1 278 ? -20.569 -6.782 15.027 1.00 92.00 278 ASP A CA 1
ATOM 2242 C C . ASP A 1 278 ? -19.318 -6.971 15.914 1.00 92.00 278 ASP A C 1
ATOM 2244 O O . ASP A 1 278 ? -19.376 -6.760 17.129 1.00 92.00 278 ASP A O 1
ATOM 2248 N N . LYS A 1 279 ? -18.179 -7.376 15.337 1.00 95.44 279 LYS A N 1
ATOM 2249 C CA . LYS A 1 279 ? -16.897 -7.536 16.044 1.00 95.44 279 LYS A CA 1
ATOM 2250 C C . LYS A 1 279 ? -15.922 -6.393 15.817 1.00 95.44 279 LYS A C 1
ATOM 2252 O O . LYS A 1 279 ? -14.950 -6.298 16.567 1.00 95.44 279 LYS A O 1
ATOM 2257 N N . ILE A 1 280 ? -16.171 -5.529 14.833 1.00 94.19 280 ILE A N 1
ATOM 2258 C CA . ILE A 1 280 ? -15.268 -4.431 14.461 1.00 94.19 280 ILE A CA 1
ATOM 2259 C C . ILE A 1 280 ? -14.974 -3.529 15.661 1.00 94.19 280 ILE A C 1
ATOM 2261 O O . ILE A 1 280 ? -13.811 -3.248 15.945 1.00 94.19 280 ILE A O 1
ATOM 2265 N N . ASP A 1 281 ? -16.012 -3.145 16.402 1.00 94.81 281 ASP A N 1
ATOM 2266 C CA . ASP A 1 281 ? -15.917 -2.276 17.577 1.00 94.81 281 ASP A CA 1
ATOM 2267 C C . ASP A 1 281 ? -14.946 -2.838 18.618 1.00 94.81 281 ASP A C 1
ATOM 2269 O O . ASP A 1 281 ? -13.998 -2.176 19.037 1.00 94.81 281 ASP A O 1
ATOM 2273 N N . ARG A 1 282 ? -15.137 -4.111 18.981 1.00 96.44 282 ARG A N 1
ATOM 2274 C CA . ARG A 1 282 ? -14.270 -4.797 19.943 1.00 96.44 282 ARG A CA 1
ATOM 2275 C C . ARG A 1 282 ? -12.863 -5.003 19.400 1.00 96.44 282 ARG A C 1
ATOM 2277 O O . ARG A 1 282 ? -11.912 -4.950 20.172 1.00 96.44 282 ARG A O 1
ATOM 2284 N N . TRP A 1 283 ? -12.711 -5.248 18.103 1.00 97.75 283 TRP A N 1
ATOM 2285 C CA . TRP A 1 283 ? -11.399 -5.422 17.487 1.00 97.75 283 TRP A CA 1
ATOM 2286 C C . TRP A 1 283 ? -10.568 -4.136 17.521 1.00 97.75 283 TRP A C 1
ATOM 2288 O O . TRP A 1 283 ? -9.381 -4.194 17.841 1.00 97.75 283 TRP A O 1
ATOM 2298 N N . LEU A 1 284 ? -11.189 -2.989 17.230 1.00 97.31 284 LEU A N 1
ATOM 2299 C CA . LEU A 1 284 ? -10.545 -1.673 17.232 1.00 97.31 284 LEU A CA 1
ATOM 2300 C C . LEU A 1 284 ? -10.213 -1.155 18.642 1.00 97.31 284 LEU A C 1
ATOM 2302 O O . LEU A 1 284 ? -9.404 -0.239 18.764 1.00 97.31 284 LEU A O 1
ATOM 2306 N N . GLN A 1 285 ? -10.764 -1.771 19.694 1.00 96.12 285 GLN A N 1
ATOM 2307 C CA . GLN A 1 285 ? -10.555 -1.413 21.103 1.00 96.12 285 GLN A CA 1
ATOM 2308 C C . GLN A 1 285 ? -9.765 -2.483 21.875 1.00 96.12 285 GLN A C 1
ATOM 2310 O O . GLN A 1 285 ? -10.289 -3.092 22.811 1.00 96.12 285 GLN A O 1
ATOM 2315 N N . PRO A 1 286 ? -8.497 -2.769 21.528 1.00 95.75 286 PRO A N 1
ATOM 2316 C CA . PRO A 1 286 ? -7.773 -3.866 22.161 1.00 95.75 286 PRO A CA 1
ATOM 2317 C C . PRO A 1 286 ? -7.444 -3.619 23.644 1.00 95.75 286 PRO A C 1
ATOM 2319 O O . PRO A 1 286 ? -7.210 -4.573 24.389 1.00 95.75 286 PRO A O 1
ATOM 2322 N N . GLN A 1 287 ? -7.426 -2.363 24.102 1.00 93.31 287 GLN A N 1
ATOM 2323 C CA . GLN A 1 287 ? -7.154 -2.024 25.499 1.00 93.31 287 GLN A CA 1
ATOM 2324 C C . GLN A 1 287 ? -8.249 -2.570 26.428 1.00 93.31 287 GLN A C 1
ATOM 2326 O O . GLN A 1 287 ? -9.438 -2.375 26.203 1.00 93.31 287 GLN A O 1
ATOM 2331 N N . GLY A 1 288 ? -7.838 -3.239 27.508 1.00 91.44 288 GLY A N 1
ATOM 2332 C CA . GLY A 1 288 ? -8.760 -3.846 28.476 1.00 91.44 288 GLY A CA 1
ATOM 2333 C C . GLY A 1 288 ? -9.247 -5.252 28.106 1.00 91.44 288 GLY A C 1
ATOM 2334 O O . GLY A 1 288 ? -9.944 -5.870 28.905 1.00 91.44 288 GLY A O 1
ATOM 2335 N N . GLN A 1 289 ? -8.843 -5.789 26.949 1.00 96.88 289 GLN A N 1
ATOM 2336 C CA . GLN A 1 289 ? -9.096 -7.176 26.553 1.00 96.88 289 GLN A CA 1
ATOM 2337 C C . GLN A 1 289 ? -7.829 -8.027 26.707 1.00 96.88 289 GLN A C 1
ATOM 2339 O O . GLN A 1 289 ? -6.703 -7.556 26.541 1.00 96.88 289 GLN A O 1
ATOM 2344 N N . THR A 1 290 ? -8.000 -9.305 27.036 1.00 97.88 290 THR A N 1
ATOM 2345 C CA . THR A 1 290 ? -6.893 -10.271 27.044 1.00 97.88 290 THR A CA 1
ATOM 2346 C C . THR A 1 290 ? -6.495 -10.642 25.613 1.00 97.88 290 THR A C 1
ATOM 2348 O O . THR A 1 290 ? -7.315 -10.601 24.697 1.00 97.88 290 THR A O 1
ATOM 2351 N N . LEU A 1 291 ? -5.243 -11.068 25.413 1.00 97.50 291 LEU A N 1
ATOM 2352 C CA . LEU A 1 291 ? -4.779 -11.528 24.096 1.00 97.50 291 LEU A CA 1
ATOM 2353 C C . LEU A 1 291 ? -5.595 -12.721 23.577 1.00 97.50 291 LEU A C 1
ATOM 2355 O O . LEU A 1 291 ? -5.811 -12.822 22.376 1.00 97.50 291 LEU A O 1
ATOM 2359 N N . GLN A 1 292 ? -6.075 -13.585 24.477 1.00 97.69 292 GLN A N 1
ATOM 2360 C CA . GLN A 1 292 ? -6.950 -14.699 24.123 1.00 97.69 292 GLN A CA 1
ATOM 2361 C C . GLN A 1 292 ? -8.298 -14.201 23.585 1.00 97.69 292 GLN A C 1
ATOM 2363 O O . GLN A 1 292 ? -8.699 -14.610 22.505 1.00 97.69 292 GLN A O 1
ATOM 2368 N N . GLN A 1 293 ? -8.959 -13.270 24.283 1.00 97.69 293 GLN A N 1
ATOM 2369 C CA . GLN A 1 293 ? -10.231 -12.701 23.819 1.00 97.69 293 GLN A CA 1
ATOM 2370 C C . GLN A 1 293 ? -10.097 -12.031 22.447 1.00 97.69 293 GLN A C 1
ATOM 2372 O O . GLN A 1 293 ? -11.024 -12.089 21.648 1.00 97.69 293 GLN A O 1
ATOM 2377 N N . LEU A 1 294 ? -8.960 -11.385 22.175 1.00 98.12 294 LEU A N 1
ATOM 2378 C CA . LEU A 1 294 ? -8.691 -10.760 20.880 1.00 98.12 294 LEU A CA 1
ATOM 2379 C C . LEU A 1 294 ? -8.418 -11.782 19.775 1.00 98.12 294 LEU A C 1
ATOM 2381 O O . LEU A 1 294 ? -8.812 -11.541 18.638 1.00 98.12 294 LEU A O 1
ATOM 2385 N N . ASP A 1 295 ? -7.757 -12.898 20.087 1.00 97.81 295 ASP A N 1
ATOM 2386 C CA . ASP A 1 295 ? -7.568 -13.984 19.122 1.00 97.81 295 ASP A CA 1
ATOM 2387 C C . ASP A 1 295 ? -8.905 -14.667 18.803 1.00 97.81 295 ASP A C 1
ATOM 2389 O O . ASP A 1 295 ? -9.213 -14.866 17.635 1.00 97.81 295 ASP A O 1
ATOM 2393 N N . GLU A 1 296 ? -9.754 -14.901 19.807 1.00 97.12 296 GLU A N 1
ATOM 2394 C CA . GLU A 1 296 ? -11.105 -15.458 19.631 1.00 97.12 296 GLU A CA 1
ATOM 2395 C C . GLU A 1 296 ? -11.994 -14.575 18.731 1.00 97.12 296 GLU A C 1
ATOM 2397 O O . GLU A 1 296 ? -12.826 -15.091 17.985 1.00 97.12 296 GLU A O 1
ATOM 2402 N N . LEU A 1 297 ? -11.805 -13.244 18.713 1.00 97.44 297 LEU A N 1
ATOM 2403 C CA . LEU A 1 297 ? -12.509 -12.370 17.758 1.00 97.44 297 LEU A CA 1
ATOM 2404 C C . LEU A 1 297 ? -12.212 -12.740 16.297 1.00 97.44 297 LEU A C 1
ATOM 2406 O O . LEU A 1 297 ? -13.084 -12.574 15.447 1.00 97.44 297 LEU A O 1
ATOM 2410 N N . LEU A 1 298 ? -11.020 -13.264 16.002 1.00 97.00 298 LEU A N 1
ATOM 2411 C CA . LEU A 1 298 ? -10.611 -13.652 14.650 1.00 97.00 298 LEU A CA 1
ATOM 2412 C C . LEU A 1 298 ? -11.309 -14.933 14.152 1.00 97.00 298 LEU A C 1
ATOM 2414 O O . LEU A 1 298 ? -11.280 -15.208 12.950 1.00 97.00 298 LEU A O 1
ATOM 2418 N N . ASP A 1 299 ? -11.965 -15.694 15.036 1.00 95.44 299 ASP A N 1
ATOM 2419 C CA . ASP A 1 299 ? -12.835 -16.820 14.662 1.00 95.44 299 ASP A CA 1
ATOM 2420 C C . ASP A 1 299 ? -14.218 -16.366 14.185 1.00 95.44 299 ASP A C 1
ATOM 2422 O O . ASP A 1 299 ? -14.897 -17.072 13.432 1.00 95.44 299 ASP A O 1
ATOM 2426 N N . HIS A 1 300 ? -14.634 -15.160 14.573 1.00 93.94 300 HIS A N 1
ATOM 2427 C CA . HIS A 1 300 ? -15.900 -14.557 14.171 1.00 93.94 300 HIS A CA 1
ATOM 2428 C C . HIS A 1 300 ? -15.761 -13.864 12.812 1.00 93.94 300 HIS A C 1
ATOM 2430 O O . HIS A 1 300 ? -15.841 -12.640 12.686 1.00 93.94 300 HIS A O 1
ATOM 2436 N N . LYS A 1 301 ? -15.527 -14.687 11.790 1.00 90.81 301 LYS A N 1
ATOM 2437 C CA . LYS A 1 301 ? -15.355 -14.259 10.403 1.00 90.81 301 LYS A CA 1
ATOM 2438 C C . LYS A 1 301 ? -16.705 -13.972 9.749 1.00 90.81 301 LYS A C 1
ATOM 2440 O O . LYS A 1 301 ? -17.664 -14.717 9.963 1.00 90.81 301 LYS A O 1
ATOM 2445 N N . GLU A 1 302 ? -16.751 -12.957 8.895 1.00 86.31 302 GLU A N 1
ATOM 2446 C CA . GLU A 1 302 ? -17.848 -12.782 7.944 1.00 86.31 302 GLU A CA 1
ATOM 2447 C C . GLU A 1 302 ? -17.860 -14.002 7.010 1.00 86.31 302 GLU A C 1
ATOM 2449 O O . GLU A 1 302 ? -16.879 -14.283 6.315 1.00 86.31 302 GLU A O 1
ATOM 2454 N N . ARG A 1 303 ? -18.947 -14.780 7.022 1.00 74.50 303 ARG A N 1
ATOM 2455 C CA . ARG A 1 303 ? -19.069 -16.002 6.211 1.00 74.50 303 ARG A CA 1
ATOM 2456 C C . ARG A 1 303 ? -19.644 -15.683 4.833 1.00 74.50 303 ARG A C 1
ATOM 2458 O O . ARG A 1 303 ? -20.720 -16.159 4.483 1.00 74.50 303 ARG A O 1
ATOM 2465 N N . ALA A 1 304 ? -18.916 -14.878 4.067 1.00 76.75 304 ALA A N 1
ATOM 2466 C CA . ALA A 1 304 ? -19.195 -14.670 2.652 1.00 76.75 304 ALA A CA 1
ATOM 2467 C C . ALA A 1 304 ? -18.587 -15.813 1.827 1.00 76.75 304 ALA A C 1
ATOM 2469 O O . ALA A 1 304 ? -17.443 -16.201 2.064 1.00 76.75 304 ALA A O 1
ATOM 2470 N N . TYR A 1 305 ? -19.341 -16.333 0.858 1.00 83.81 305 TYR A N 1
ATOM 2471 C CA . TYR A 1 305 ? -18.760 -17.139 -0.212 1.00 83.81 305 TYR A CA 1
ATOM 2472 C C . TYR A 1 305 ? -18.049 -16.209 -1.198 1.00 83.81 305 TYR A C 1
ATOM 2474 O O . TYR A 1 305 ? -18.554 -15.124 -1.509 1.00 83.81 305 TYR A O 1
ATOM 2482 N N . TYR A 1 306 ? -16.874 -16.628 -1.671 1.00 85.94 306 TYR A N 1
ATOM 2483 C CA . TYR A 1 306 ? -16.094 -15.860 -2.639 1.00 85.94 306 TYR A CA 1
ATOM 2484 C C . TYR A 1 306 ? -16.199 -16.437 -4.050 1.00 85.94 306 TYR A C 1
ATOM 2486 O O . TYR A 1 306 ? -15.444 -17.334 -4.447 1.00 85.94 306 TYR A O 1
ATOM 2494 N N . SER A 1 307 ? -17.093 -15.865 -4.857 1.00 87.38 307 SER A N 1
ATOM 2495 C CA . SER A 1 307 ? -17.083 -16.101 -6.299 1.00 87.38 307 SER A CA 1
ATOM 2496 C C . SER A 1 307 ? -15.766 -15.607 -6.909 1.00 87.38 307 SER A C 1
ATOM 2498 O O . SER A 1 307 ? -15.230 -14.560 -6.531 1.00 87.38 307 SER A O 1
ATOM 2500 N N . HIS A 1 308 ? -15.209 -16.370 -7.853 1.00 84.25 308 HIS A N 1
ATOM 2501 C CA . HIS A 1 308 ? -13.888 -16.073 -8.395 1.00 84.25 308 HIS A CA 1
ATOM 2502 C C . HIS A 1 308 ? -13.792 -16.242 -9.911 1.00 84.25 308 HIS A C 1
ATOM 2504 O O . HIS A 1 308 ? -14.407 -17.127 -10.502 1.00 84.25 308 HIS A O 1
ATOM 2510 N N . ALA A 1 309 ? -12.997 -15.379 -10.541 1.00 89.38 309 ALA A N 1
ATOM 2511 C CA . ALA A 1 309 ? -12.755 -15.368 -11.982 1.00 89.38 309 ALA A CA 1
ATOM 2512 C C . ALA A 1 309 ? -11.314 -14.935 -12.283 1.00 89.38 309 ALA A C 1
ATOM 2514 O O . ALA A 1 309 ? -10.672 -14.297 -11.448 1.00 89.38 309 ALA A O 1
ATOM 2515 N N . ILE A 1 310 ? -10.809 -15.259 -13.477 1.00 85.88 310 ILE A N 1
ATOM 2516 C CA . ILE A 1 310 ? -9.521 -14.727 -13.948 1.00 85.88 310 ILE A CA 1
ATOM 2517 C C . ILE A 1 310 ? -9.632 -13.199 -14.005 1.00 85.88 310 ILE A C 1
ATOM 2519 O O . ILE A 1 310 ? -10.610 -12.667 -14.535 1.00 85.88 310 ILE A O 1
ATOM 2523 N N . ALA A 1 311 ? -8.658 -12.503 -13.423 1.00 80.69 311 ALA A N 1
ATOM 2524 C CA . ALA A 1 311 ? -8.601 -11.051 -13.462 1.00 80.69 311 ALA A CA 1
ATOM 2525 C C . ALA A 1 311 ? -8.370 -10.573 -14.907 1.00 80.69 311 ALA A C 1
ATOM 2527 O O . ALA A 1 311 ? -7.508 -11.107 -15.608 1.00 80.69 311 ALA A O 1
ATOM 2528 N N . ALA A 1 312 ? -9.178 -9.602 -15.341 1.00 67.75 312 ALA A N 1
ATOM 2529 C CA . ALA A 1 312 ? -9.087 -8.968 -16.657 1.00 67.75 312 ALA A CA 1
ATOM 2530 C C . ALA A 1 312 ? -8.056 -7.832 -16.677 1.00 67.75 312 ALA A C 1
ATOM 2532 O O . ALA A 1 312 ? -7.898 -7.165 -15.626 1.00 67.75 312 ALA A O 1
#

Sequence (312 aa):
MCYSAKLWAEYQNLTKHYGGDISWDEFLHLAKQRESGLDPDIGFSIKISDEMIAGLIAEGGSTAKELALYQRRWKVSEQRQLEQAVQVAGAEYLEAEEKVKAKQTKTNQKAFDTKQRKLAKAKTALENARKPPGDSYRIYPFFWAPIIIEENGKRLIVPARYRILPRTGVEIPNGYNVFNSRRDSLLTARSWKPLFGRQHAIFPFANFFEWVERDGKSVEIKFNPDSHDSGMHAASLYEVYQHPELGQIRSFSMVTDEPPPEVAAAGHDRCPIFLAYDKIDRWLQPQGQTLQQLDELLDHKERAYYSHAIAA

pLDDT: mean 90.62, std 8.92, range [43.16, 98.62]